Protein AF-S7X421-F1 (afdb_monomer)

Sequence (217 aa):
MKILPNIKKYINGRLVTAIHNGHFSKNKYKANDFVDQLFIEVYDHIDEVKEAKDFYLWLFKKTDKLLEDIIVEEEFDDLFFKNIDDYSKPEWDAMEEKFSTDGGGDLLLIEELADSSYNHNDYTLNHVFIEDNEKDYIDKLDKELSKAEVKKHMQMVLHKLPIHMQTVFNLFTSHNFNTEEIAKIKSLTTKEVDKQIKNTRNRIRNSFLNRYLTTKT

pLDDT: mean 76.63, std 11.43, range [34.03, 93.56]

InterPro domains:
  IPR013324 RNA polymerase sigma factor, region 3/4-like [SSF88659] (150-206)

Radius of gyration: 21.14 Å; Cα contacts (8 Å, |Δi|>4): 161; chains: 1; bounding box: 61×37×53 Å

Structure (mmCIF, N/CA/C/O backbone):
data_AF-S7X421-F1
#
_entry.id   AF-S7X421-F1
#
loop_
_atom_site.group_PDB
_atom_site.id
_atom_site.type_symbol
_atom_site.label_atom_id
_atom_site.label_alt_id
_atom_site.label_comp_id
_atom_site.label_asym_id
_atom_site.label_entity_id
_atom_site.label_seq_id
_atom_site.pdbx_PDB_ins_code
_atom_site.Cartn_x
_atom_site.Cartn_y
_atom_site.Cartn_z
_atom_site.occupancy
_atom_site.B_iso_or_equiv
_atom_site.auth_seq_id
_atom_site.auth_comp_id
_atom_site.auth_asym_id
_atom_site.auth_atom_id
_atom_site.pdbx_PDB_model_num
ATOM 1 N N . MET A 1 1 ? -24.397 10.345 29.768 1.00 43.91 1 MET A N 1
ATOM 2 C CA . MET A 1 1 ? -23.734 9.255 29.015 1.00 43.91 1 MET A CA 1
ATOM 3 C C . MET A 1 1 ? -22.230 9.524 28.963 1.00 43.91 1 MET A C 1
ATOM 5 O O . MET A 1 1 ? -21.854 10.603 28.534 1.00 43.91 1 MET A O 1
ATOM 9 N N . LYS A 1 2 ? -21.382 8.608 29.466 1.00 61.75 2 LYS A N 1
ATOM 10 C CA . LYS A 1 2 ? -19.907 8.764 29.604 1.00 61.75 2 LYS A CA 1
ATOM 11 C C . LYS A 1 2 ? -19.093 7.752 28.762 1.00 61.75 2 LYS A C 1
ATOM 13 O O . LYS A 1 2 ? -17.905 7.569 28.999 1.00 61.75 2 LYS A O 1
ATOM 18 N N . ILE A 1 3 ? -19.726 7.083 27.797 1.00 69.75 3 ILE A N 1
ATOM 19 C CA . ILE A 1 3 ? -19.150 5.928 27.082 1.00 69.75 3 ILE A CA 1
ATOM 20 C C . ILE A 1 3 ? -18.033 6.352 26.112 1.00 69.75 3 ILE A C 1
ATOM 22 O O . ILE A 1 3 ? -16.931 5.815 26.189 1.00 69.75 3 ILE A O 1
ATOM 26 N N . LEU A 1 4 ? -18.268 7.374 25.280 1.00 75.75 4 LEU A N 1
ATOM 27 C CA . LEU A 1 4 ? -17.270 7.888 24.329 1.00 75.75 4 LEU A CA 1
ATOM 28 C C . LEU A 1 4 ? -15.947 8.323 24.987 1.00 75.75 4 LEU A C 1
ATOM 30 O O . LEU A 1 4 ? -14.889 7.921 24.506 1.00 75.75 4 LEU A O 1
ATOM 34 N N . PRO A 1 5 ? -15.959 9.103 26.088 1.00 82.12 5 PRO A N 1
ATOM 35 C CA . PRO A 1 5 ? -14.732 9.456 26.797 1.00 82.12 5 PRO A CA 1
ATOM 36 C C . PRO A 1 5 ? -13.903 8.244 27.242 1.00 82.12 5 PRO A C 1
ATOM 38 O O . PRO A 1 5 ? -12.676 8.288 27.168 1.00 82.12 5 PRO A O 1
ATOM 41 N N . ASN A 1 6 ? -14.554 7.157 27.669 1.00 82.75 6 ASN A N 1
ATOM 42 C CA . ASN A 1 6 ? -13.868 5.943 28.111 1.00 82.75 6 ASN A CA 1
ATOM 43 C C . ASN A 1 6 ? -13.248 5.177 26.937 1.00 82.75 6 ASN A C 1
ATOM 45 O O . ASN A 1 6 ? -12.090 4.778 27.029 1.00 82.75 6 ASN A O 1
ATOM 49 N N . ILE A 1 7 ? -13.980 5.035 25.829 1.00 83.00 7 ILE A N 1
ATOM 50 C CA . ILE A 1 7 ? -13.479 4.400 24.600 1.00 83.00 7 ILE A CA 1
ATOM 51 C C . ILE A 1 7 ? -12.298 5.194 24.039 1.00 83.00 7 ILE A C 1
ATOM 53 O O . ILE A 1 7 ? -11.231 4.644 23.788 1.00 83.00 7 ILE A O 1
ATOM 57 N N . LYS A 1 8 ? -12.424 6.520 23.954 1.00 84.00 8 LYS A N 1
ATOM 58 C CA . LYS A 1 8 ? -11.339 7.390 23.492 1.00 84.00 8 LYS A CA 1
ATOM 59 C C . LYS A 1 8 ? -10.107 7.316 24.398 1.00 84.00 8 LYS A C 1
ATOM 61 O O . LYS A 1 8 ? -8.979 7.376 23.911 1.00 84.00 8 LYS A O 1
ATOM 66 N N . LYS A 1 9 ? -10.292 7.186 25.717 1.00 82.81 9 LYS A N 1
ATOM 67 C CA . LYS A 1 9 ? -9.183 6.972 26.660 1.00 82.81 9 LYS A CA 1
ATOM 68 C C . LYS A 1 9 ? -8.498 5.624 26.419 1.00 82.81 9 LYS A C 1
ATOM 70 O O . LYS A 1 9 ? -7.272 5.572 26.434 1.00 82.81 9 LYS A O 1
ATOM 75 N N . TYR A 1 10 ? -9.275 4.571 26.174 1.00 83.75 10 TYR A N 1
ATOM 76 C CA . TYR A 1 10 ? -8.763 3.240 25.857 1.00 83.75 10 TYR A CA 1
ATOM 77 C C . TYR A 1 10 ? -7.954 3.225 24.550 1.00 83.75 10 TYR A C 1
ATOM 79 O O . TYR A 1 10 ? -6.797 2.808 24.566 1.00 83.75 10 TYR A O 1
ATOM 87 N N . ILE A 1 11 ? -8.506 3.792 23.469 1.00 84.38 11 ILE A N 1
ATOM 88 C CA . ILE A 1 11 ? -7.829 3.939 22.170 1.00 84.38 11 ILE A CA 1
ATOM 89 C C . ILE A 1 11 ? -6.499 4.677 22.340 1.00 84.38 11 ILE A C 1
ATOM 91 O O . ILE A 1 11 ? -5.458 4.185 21.919 1.00 84.38 11 ILE A O 1
ATOM 95 N N . ASN A 1 12 ? -6.502 5.827 23.023 1.00 83.06 12 ASN A N 1
ATOM 96 C CA . ASN A 1 12 ? -5.270 6.582 23.266 1.00 83.06 12 ASN A CA 1
ATOM 97 C C . ASN A 1 12 ? -4.218 5.767 24.029 1.00 83.06 12 ASN A C 1
ATOM 99 O O . ASN A 1 12 ? -3.039 5.852 23.699 1.00 83.06 12 ASN A O 1
ATOM 103 N N . GLY A 1 13 ? -4.627 4.983 25.030 1.00 79.75 13 GLY A N 1
ATOM 104 C CA . GLY A 1 13 ? -3.716 4.105 25.765 1.00 79.75 13 GLY A CA 1
ATOM 105 C C . GLY A 1 13 ? -3.029 3.098 24.843 1.00 79.75 13 GLY A C 1
ATOM 106 O O . GLY A 1 13 ? -1.803 3.018 24.832 1.00 79.75 13 GLY A O 1
ATOM 107 N N . ARG A 1 14 ? -3.811 2.396 24.015 1.00 80.06 14 ARG A N 1
ATOM 108 C CA . ARG A 1 14 ? -3.298 1.408 23.053 1.00 80.06 14 ARG A CA 1
ATOM 109 C C . ARG A 1 14 ? -2.395 2.035 21.992 1.00 80.06 14 ARG A C 1
ATOM 111 O O . ARG A 1 14 ? -1.325 1.496 21.732 1.00 80.06 14 ARG A O 1
ATOM 118 N N . LEU A 1 15 ? -2.767 3.194 21.446 1.00 76.62 15 LEU A N 1
ATOM 119 C CA . LEU A 1 15 ? -1.938 3.914 20.474 1.00 76.62 15 LEU A CA 1
ATOM 120 C C . LEU A 1 15 ? -0.596 4.348 21.070 1.00 76.62 15 LEU A C 1
ATOM 122 O O . LEU A 1 15 ? 0.434 4.196 20.424 1.00 76.62 15 LEU A O 1
ATOM 126 N N . VAL A 1 16 ? -0.581 4.862 22.305 1.00 76.25 16 VAL A N 1
ATOM 127 C CA . VAL A 1 16 ? 0.671 5.240 22.981 1.00 76.25 16 VAL A CA 1
ATOM 128 C C . VAL A 1 16 ? 1.573 4.024 23.184 1.00 76.25 16 VAL A C 1
ATOM 130 O O . VAL A 1 16 ? 2.768 4.118 22.913 1.00 76.25 16 VAL A O 1
ATOM 133 N N . THR A 1 17 ? 1.016 2.890 23.616 1.00 75.50 17 THR A N 1
ATOM 134 C CA . THR A 1 17 ? 1.770 1.637 23.754 1.00 75.50 17 THR A CA 1
ATOM 135 C C . THR A 1 17 ? 2.337 1.176 22.415 1.00 75.50 17 THR A C 1
ATOM 137 O O . THR A 1 17 ? 3.523 0.874 22.338 1.00 75.50 17 THR A O 1
ATOM 140 N N . ALA A 1 18 ? 1.539 1.189 21.349 1.00 66.38 18 ALA A N 1
ATOM 141 C CA . ALA A 1 18 ? 1.993 0.755 20.033 1.00 66.38 18 ALA A CA 1
ATOM 142 C C . ALA A 1 18 ? 3.081 1.673 19.441 1.00 66.38 18 ALA A C 1
ATOM 144 O O . ALA A 1 18 ? 4.060 1.184 18.884 1.00 66.38 18 ALA A O 1
ATOM 145 N N . ILE A 1 19 ? 2.980 2.992 19.654 1.00 69.00 19 ILE A N 1
ATOM 146 C CA . ILE A 1 19 ? 4.044 3.951 19.304 1.00 69.00 19 ILE A CA 1
ATOM 147 C C . ILE A 1 19 ? 5.320 3.658 20.101 1.00 69.00 19 ILE A C 1
ATOM 149 O O . ILE A 1 19 ? 6.416 3.716 19.549 1.00 69.00 19 ILE A O 1
ATOM 153 N N . HIS A 1 20 ? 5.197 3.363 21.399 1.00 66.19 20 HIS A N 1
ATOM 154 C CA . HIS A 1 20 ? 6.347 3.054 22.251 1.00 66.19 20 HIS A CA 1
ATOM 155 C C . HIS A 1 20 ? 7.048 1.757 21.832 1.00 66.19 20 HIS A C 1
ATOM 157 O O . HIS A 1 20 ? 8.274 1.696 21.848 1.00 66.19 20 HIS A O 1
ATOM 163 N N . ASN A 1 21 ? 6.274 0.761 21.402 1.00 65.94 21 ASN A N 1
ATOM 164 C CA . ASN A 1 21 ? 6.781 -0.504 20.877 1.00 65.94 21 ASN A CA 1
ATOM 165 C C . ASN A 1 21 ? 7.334 -0.390 19.446 1.00 65.94 21 ASN A C 1
ATOM 167 O O . ASN A 1 21 ? 7.889 -1.352 18.927 1.00 65.94 21 ASN A O 1
ATOM 171 N N . GLY A 1 22 ? 7.215 0.783 18.817 1.00 60.00 22 GLY A N 1
ATOM 172 C CA . GLY A 1 22 ? 7.768 1.051 17.494 1.00 60.00 22 GLY A CA 1
ATOM 173 C C . GLY A 1 22 ? 6.889 0.614 16.325 1.00 60.00 22 GLY A C 1
ATOM 174 O O . GLY A 1 22 ? 7.359 0.711 15.200 1.00 60.00 22 GLY A O 1
ATOM 175 N N . HIS A 1 23 ? 5.636 0.200 16.554 1.00 60.03 23 HIS A N 1
ATOM 176 C CA . HIS A 1 23 ? 4.741 -0.258 15.480 1.00 60.03 23 HIS A CA 1
ATOM 177 C C . HIS A 1 23 ? 4.312 0.868 14.529 1.00 60.03 23 HIS A C 1
ATOM 179 O O . HIS A 1 23 ? 3.947 0.597 13.399 1.00 60.03 23 HIS A O 1
ATOM 185 N N . PHE A 1 24 ? 4.336 2.139 14.955 1.00 68.88 24 PHE A N 1
ATOM 186 C CA . PHE A 1 24 ? 4.123 3.274 14.047 1.00 68.88 24 PHE A CA 1
ATOM 187 C C . PHE A 1 24 ? 4.619 4.614 14.609 1.00 68.88 24 PHE A C 1
ATOM 189 O O . PHE A 1 24 ? 4.738 4.827 15.817 1.00 68.88 24 PHE A O 1
ATOM 196 N N . SER A 1 25 ? 4.871 5.576 13.712 1.00 64.56 25 SER A N 1
ATOM 197 C CA . SER A 1 25 ? 5.350 6.919 14.064 1.00 64.56 25 SER A CA 1
ATOM 198 C C . SER A 1 25 ? 4.321 7.742 14.850 1.00 64.56 25 SER A C 1
ATOM 200 O O . SER A 1 25 ? 3.119 7.713 14.566 1.00 64.56 25 SER A O 1
ATOM 202 N N . LYS A 1 26 ? 4.808 8.582 15.770 1.00 60.25 26 LYS A N 1
ATOM 203 C CA . LYS A 1 26 ? 3.981 9.520 16.540 1.00 60.25 26 LYS A CA 1
ATOM 204 C C . LYS A 1 26 ? 3.127 10.395 15.608 1.00 60.25 26 LYS A C 1
ATOM 206 O O . LYS A 1 26 ? 3.645 10.993 14.671 1.00 60.25 26 LYS A O 1
ATOM 211 N N . ASN A 1 27 ? 1.831 10.501 15.910 1.00 64.75 27 ASN A N 1
ATOM 212 C CA . ASN A 1 27 ? 0.805 11.225 15.138 1.00 64.75 27 ASN A CA 1
ATOM 213 C C . ASN A 1 27 ? 0.373 10.588 13.804 1.00 64.75 27 ASN A C 1
ATOM 215 O O . ASN A 1 27 ? -0.350 11.251 13.060 1.00 64.75 27 ASN A O 1
ATOM 219 N N . LYS A 1 28 ? 0.778 9.345 13.489 1.00 68.75 28 LYS A N 1
ATOM 220 C CA . LYS A 1 28 ? 0.260 8.639 12.302 1.00 68.75 28 LYS A CA 1
ATOM 221 C C . LYS A 1 28 ? -1.254 8.440 12.390 1.00 68.75 28 LYS A C 1
ATOM 223 O O . LYS A 1 28 ? -1.945 8.742 11.429 1.00 68.75 28 LYS A O 1
ATOM 228 N N . TYR A 1 29 ? -1.742 8.048 13.565 1.00 76.06 29 TYR A N 1
ATOM 229 C CA . TYR A 1 29 ? -3.163 7.861 13.832 1.00 76.06 29 TYR A CA 1
ATOM 230 C C . TYR A 1 29 ? -3.664 8.785 14.938 1.00 76.06 29 TYR A C 1
ATOM 232 O O . TYR A 1 29 ? -2.934 9.076 15.896 1.00 76.06 29 TYR A O 1
ATOM 240 N N . LYS A 1 30 ? -4.925 9.217 14.843 1.00 79.12 30 LYS A N 1
ATOM 241 C CA . LYS A 1 30 ? -5.609 9.949 15.912 1.00 79.12 30 LYS A CA 1
ATOM 242 C C . LYS A 1 30 ? -6.716 9.085 16.489 1.00 79.12 30 LYS A C 1
ATOM 244 O O . LYS A 1 30 ? -7.453 8.426 15.774 1.00 79.12 30 LYS A O 1
ATOM 249 N N . ALA A 1 31 ? -6.921 9.180 17.801 1.00 81.19 31 ALA A N 1
ATOM 250 C CA . ALA A 1 31 ? -8.004 8.450 18.455 1.00 81.19 31 ALA A CA 1
ATOM 251 C C . ALA A 1 31 ? -9.407 8.803 17.927 1.00 81.19 31 ALA A C 1
ATOM 253 O O . ALA A 1 31 ? -10.328 8.026 18.135 1.00 81.19 31 ALA A O 1
ATOM 254 N N . ASN A 1 32 ? -9.584 9.962 17.282 1.00 80.12 32 ASN A N 1
ATOM 255 C CA . ASN A 1 32 ? -10.855 10.300 16.640 1.00 80.12 32 ASN A CA 1
ATOM 256 C C . ASN A 1 32 ? -11.124 9.433 15.405 1.00 80.12 32 ASN A C 1
ATOM 258 O O . ASN A 1 32 ? -12.260 9.029 15.232 1.00 80.12 32 ASN A O 1
ATOM 262 N N . ASP A 1 33 ? -10.099 9.083 14.628 1.00 80.56 33 ASP A N 1
ATOM 263 C CA . ASP A 1 33 ? -10.259 8.306 13.393 1.00 80.56 33 ASP A CA 1
ATOM 264 C C . ASP A 1 33 ? -10.829 6.906 13.713 1.00 80.56 33 ASP A C 1
ATOM 266 O O . ASP A 1 33 ? -11.773 6.438 13.083 1.00 80.56 33 ASP A O 1
ATOM 270 N N . PHE A 1 34 ? -10.347 6.290 14.800 1.00 83.06 34 PHE A N 1
ATOM 271 C CA . PHE A 1 34 ? -10.891 5.035 15.335 1.00 83.06 34 PHE A CA 1
ATOM 272 C C . PHE A 1 34 ? -12.301 5.177 15.912 1.00 83.06 34 PHE A C 1
ATOM 274 O O . PHE A 1 34 ? -13.084 4.235 15.865 1.00 83.06 34 PHE A O 1
ATOM 281 N N . VAL A 1 35 ? -12.627 6.329 16.507 1.00 85.38 35 VAL A N 1
ATOM 282 C CA . VAL A 1 35 ? -13.987 6.585 17.000 1.00 85.38 35 VAL A CA 1
ATOM 283 C C . VAL A 1 35 ? -14.950 6.699 15.822 1.00 85.38 35 VAL A C 1
ATOM 285 O O . VAL A 1 35 ? -16.037 6.134 15.890 1.00 85.38 35 VAL A O 1
ATOM 288 N N . ASP A 1 36 ? -14.544 7.372 14.747 1.00 84.12 36 ASP A N 1
ATOM 289 C CA . ASP A 1 36 ? -15.339 7.518 13.530 1.00 84.12 36 ASP A CA 1
ATOM 290 C C . ASP A 1 36 ? -15.548 6.155 12.846 1.00 84.12 36 ASP A C 1
ATOM 292 O O . ASP A 1 36 ? -16.680 5.805 12.520 1.00 84.12 36 ASP A O 1
ATOM 296 N N . GLN A 1 37 ? -14.504 5.323 12.738 1.00 83.38 37 GLN A N 1
ATOM 297 C CA . GLN A 1 37 ? -14.636 3.934 12.270 1.00 83.38 37 GLN A CA 1
ATOM 298 C C . GLN A 1 37 ? -15.531 3.084 13.176 1.00 83.38 37 GLN A C 1
ATOM 300 O O . GLN A 1 37 ? -16.362 2.326 12.685 1.00 83.38 37 GLN A O 1
ATOM 305 N N . LEU A 1 38 ? -15.422 3.234 14.499 1.00 88.38 38 LEU A N 1
ATOM 306 C CA . LEU A 1 38 ? -16.291 2.520 15.430 1.00 88.38 38 LEU A CA 1
ATOM 307 C C . LEU A 1 38 ? -17.764 2.908 15.242 1.00 88.38 38 LEU A C 1
ATOM 309 O O . LEU A 1 38 ? -18.633 2.063 15.425 1.00 88.38 38 LEU A O 1
ATOM 313 N N . PHE A 1 39 ? -18.071 4.155 14.872 1.00 86.38 39 PHE A N 1
ATOM 314 C CA . PHE A 1 39 ? -19.443 4.544 14.535 1.00 86.38 39 PHE A CA 1
ATOM 315 C C . PHE A 1 39 ? -19.970 3.819 13.294 1.00 86.38 39 PHE A C 1
ATOM 317 O O . PHE A 1 39 ? -21.140 3.437 13.291 1.00 86.38 39 PHE A O 1
ATOM 324 N N . ILE A 1 40 ? -19.126 3.617 12.279 1.00 84.06 40 ILE A N 1
ATOM 325 C CA . ILE A 1 40 ? -19.477 2.848 11.075 1.00 84.06 40 ILE A CA 1
ATOM 326 C C . ILE A 1 40 ? -19.739 1.388 11.458 1.00 84.06 40 ILE A C 1
ATOM 328 O O . ILE A 1 40 ? -20.824 0.880 11.201 1.00 84.06 40 ILE A O 1
ATOM 332 N N . GLU A 1 41 ? -18.819 0.762 12.197 1.00 86.38 41 GLU A N 1
ATOM 333 C CA . GLU A 1 41 ? -18.975 -0.612 12.698 1.00 86.38 41 GLU A CA 1
ATOM 334 C C . GLU A 1 41 ? -20.242 -0.794 13.537 1.00 86.38 41 GLU A C 1
ATOM 336 O O . GLU A 1 41 ? -20.940 -1.797 13.417 1.00 86.38 41 GLU A O 1
ATOM 341 N N . VAL A 1 42 ? -20.560 0.180 14.395 1.00 89.44 42 VAL A N 1
ATOM 342 C CA . VAL A 1 42 ? -21.818 0.187 15.147 1.00 89.44 42 VAL A CA 1
ATOM 343 C C . VAL A 1 42 ? -22.994 0.204 14.188 1.00 89.44 42 VAL A C 1
ATOM 345 O O . V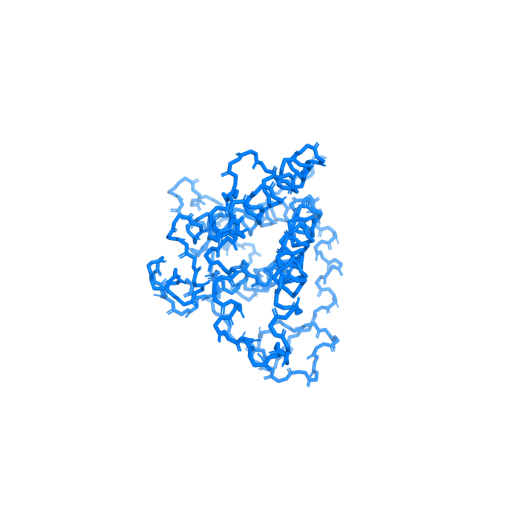AL A 1 42 ? -23.903 -0.589 14.367 1.00 89.44 42 VAL A O 1
ATOM 348 N N . TYR A 1 43 ? -23.009 1.095 13.201 1.00 87.44 43 TYR A N 1
ATOM 349 C CA . TYR A 1 43 ? -24.129 1.204 12.274 1.00 87.44 43 TYR A CA 1
ATOM 350 C C . TYR A 1 43 ? -24.354 -0.088 11.474 1.00 87.44 43 TYR A C 1
ATOM 352 O O . TYR A 1 43 ? -25.493 -0.546 11.385 1.00 87.44 43 TYR A O 1
ATOM 360 N N . ASP A 1 44 ? -23.279 -0.693 10.971 1.00 86.12 44 ASP A N 1
ATOM 361 C CA . ASP A 1 44 ? -23.332 -1.872 10.099 1.00 86.12 44 ASP A CA 1
ATOM 362 C C . ASP A 1 44 ? -23.637 -3.175 10.850 1.00 86.12 44 ASP A C 1
ATOM 364 O O . ASP A 1 44 ? -24.130 -4.129 10.249 1.00 86.12 44 ASP A O 1
ATOM 368 N N . HIS A 1 45 ? -23.352 -3.221 12.155 1.00 90.94 45 HIS A N 1
ATOM 369 C CA . HIS A 1 45 ? -23.397 -4.453 12.945 1.00 90.94 45 HIS A CA 1
ATOM 370 C C . HIS A 1 45 ? -24.158 -4.325 14.274 1.00 90.94 45 HIS A C 1
ATOM 372 O O . HIS A 1 45 ? -24.011 -5.168 15.163 1.00 90.94 45 HIS A O 1
ATOM 378 N N . ILE A 1 46 ? -24.970 -3.276 14.461 1.00 87.38 46 ILE A N 1
ATOM 379 C CA . ILE A 1 46 ? -25.756 -3.091 15.697 1.00 87.38 46 ILE A CA 1
ATOM 380 C C . ILE A 1 46 ? -26.725 -4.253 15.945 1.00 87.38 46 ILE A C 1
ATOM 382 O O . ILE A 1 46 ? -27.045 -4.558 17.093 1.00 87.38 46 ILE A O 1
ATOM 386 N N . ASP A 1 47 ? -27.175 -4.919 14.885 1.00 87.94 47 ASP A N 1
ATOM 387 C CA . ASP A 1 47 ? -28.049 -6.088 14.923 1.00 87.94 47 ASP A CA 1
ATOM 388 C C . ASP A 1 47 ? -27.397 -7.308 15.600 1.00 87.94 47 ASP A C 1
ATOM 390 O O . ASP A 1 47 ? -28.104 -8.160 16.146 1.00 87.94 47 ASP A O 1
ATOM 394 N N . GLU A 1 48 ? -26.061 -7.363 15.669 1.00 89.44 48 GLU A N 1
ATOM 395 C CA . GLU A 1 48 ? -25.333 -8.374 16.446 1.00 89.44 48 GLU A CA 1
ATOM 396 C C . GLU A 1 48 ? -25.588 -8.241 17.961 1.00 89.44 48 GLU A C 1
ATOM 398 O O . GLU A 1 48 ? -25.425 -9.204 18.723 1.00 89.44 48 GLU A O 1
ATOM 403 N N . VAL A 1 49 ? -25.990 -7.052 18.424 1.00 87.88 49 VAL A N 1
ATOM 404 C CA . VAL A 1 49 ? -26.169 -6.736 19.843 1.00 87.88 49 VAL A CA 1
ATOM 405 C C . VAL A 1 49 ? -27.595 -7.059 20.276 1.00 87.88 49 VAL A C 1
ATOM 407 O O . VAL A 1 49 ? -28.516 -6.251 20.179 1.00 87.88 49 VAL A O 1
ATOM 410 N N . LYS A 1 50 ? -27.769 -8.265 20.819 1.00 85.19 50 LYS A N 1
ATOM 411 C CA . LYS A 1 50 ? -29.081 -8.773 21.257 1.00 85.19 50 LYS A CA 1
ATOM 412 C C . LYS A 1 50 ? -29.611 -8.100 22.520 1.00 85.19 50 LYS A C 1
ATOM 414 O O . LYS A 1 50 ? -30.822 -7.986 22.692 1.00 85.19 50 LYS A O 1
ATOM 419 N N . GLU A 1 51 ? -28.721 -7.663 23.410 1.00 87.62 51 GLU A N 1
ATOM 420 C CA . GLU A 1 51 ? -29.095 -7.029 24.672 1.00 87.62 51 GLU A CA 1
ATOM 421 C C . GLU A 1 51 ? -28.334 -5.720 24.898 1.00 87.62 51 GLU A C 1
ATOM 423 O O . GLU A 1 51 ? -27.116 -5.641 24.745 1.00 87.62 51 GLU A O 1
ATOM 428 N N . ALA A 1 52 ? -29.042 -4.688 25.367 1.00 80.62 52 ALA A N 1
ATOM 429 C CA . ALA A 1 52 ? -28.457 -3.370 25.629 1.00 80.62 52 ALA A CA 1
ATOM 430 C C . ALA A 1 52 ? -27.305 -3.403 26.653 1.00 80.62 52 ALA A C 1
ATOM 432 O O . ALA A 1 52 ? -26.406 -2.563 26.604 1.00 80.62 52 ALA A O 1
ATOM 433 N N . LYS A 1 53 ? -27.314 -4.377 27.574 1.00 83.56 53 LYS A N 1
ATOM 434 C CA . LYS A 1 53 ? -26.246 -4.567 28.567 1.00 83.56 53 LYS A CA 1
ATOM 435 C C . LYS A 1 53 ? -24.923 -5.009 27.923 1.00 83.56 53 LYS A C 1
ATOM 437 O O . LYS A 1 53 ? -23.859 -4.662 28.430 1.00 83.56 53 LYS A O 1
ATOM 442 N N . ASP A 1 54 ? -24.999 -5.706 26.790 1.00 86.50 54 ASP A N 1
ATOM 443 C CA . ASP A 1 54 ? -23.840 -6.245 26.079 1.00 86.50 54 ASP A CA 1
ATOM 444 C C . ASP A 1 54 ? -23.242 -5.221 25.110 1.00 86.50 54 ASP A C 1
ATOM 446 O O . ASP A 1 54 ? -22.082 -5.346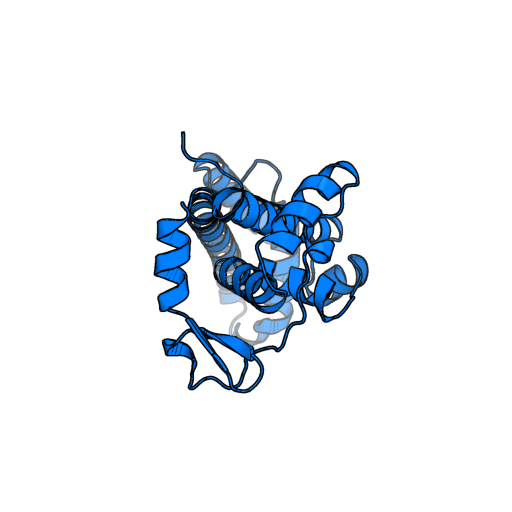 24.724 1.00 86.50 54 ASP A O 1
ATOM 450 N N . PHE A 1 55 ? -23.985 -4.158 24.781 1.00 86.62 55 PHE A N 1
ATOM 451 C CA . PHE A 1 55 ? -23.539 -3.103 23.870 1.00 86.62 55 PHE A CA 1
ATOM 452 C C . PHE A 1 55 ? -22.201 -2.488 24.291 1.00 86.62 55 PHE A C 1
ATOM 454 O O . PHE A 1 55 ? -21.311 -2.288 23.469 1.00 86.62 55 PHE A O 1
ATOM 461 N N . TYR A 1 56 ? -22.019 -2.227 25.590 1.00 86.12 56 TYR A N 1
ATOM 462 C CA . TYR A 1 56 ? -20.774 -1.645 26.092 1.00 86.12 56 TYR A CA 1
ATOM 463 C C . TYR A 1 56 ? -19.581 -2.593 25.912 1.00 86.12 56 TYR A C 1
ATOM 465 O O . TYR A 1 56 ? -18.513 -2.157 25.491 1.00 86.12 56 TYR A O 1
ATOM 473 N N . LEU A 1 57 ? -19.763 -3.887 26.190 1.00 85.94 57 LEU A N 1
ATOM 474 C CA . LEU A 1 57 ? -18.728 -4.901 25.980 1.00 85.94 57 LEU A CA 1
ATOM 475 C C . LEU A 1 57 ? -18.413 -5.064 24.488 1.00 85.94 57 LEU A C 1
ATOM 477 O O . LEU A 1 57 ? -17.249 -5.131 24.099 1.00 85.94 57 LEU A O 1
ATOM 481 N N . TRP A 1 58 ? -19.453 -5.084 23.657 1.00 90.06 58 TRP A N 1
ATOM 482 C CA . TRP A 1 58 ? -19.340 -5.217 22.211 1.00 90.06 58 TRP A CA 1
ATOM 483 C C . TRP A 1 58 ? -18.577 -4.042 21.583 1.00 90.06 58 TRP A C 1
ATOM 485 O O . TRP A 1 58 ? -17.676 -4.271 20.780 1.00 90.06 58 TRP A O 1
ATOM 495 N N . LEU A 1 59 ? -18.829 -2.803 22.029 1.00 88.56 59 LEU A N 1
ATOM 496 C CA . LEU A 1 59 ? -18.073 -1.623 21.592 1.00 88.56 59 LEU A CA 1
ATOM 497 C C . LEU A 1 59 ? -16.572 -1.768 21.864 1.00 88.56 59 LEU A C 1
ATOM 499 O O . LEU A 1 59 ? -15.759 -1.484 20.987 1.00 88.56 59 LEU A O 1
ATOM 503 N N . PHE A 1 60 ? -16.193 -2.224 23.062 1.00 85.94 60 PHE A N 1
ATOM 504 C CA . PHE A 1 60 ? -14.784 -2.452 23.394 1.00 85.94 60 PHE A CA 1
ATOM 505 C C . PHE A 1 60 ? -14.180 -3.585 22.568 1.00 85.94 60 PHE A C 1
ATOM 507 O O . PHE A 1 60 ? -13.057 -3.438 22.104 1.00 85.94 60 PHE A O 1
ATOM 514 N N . LYS A 1 61 ? -14.927 -4.667 22.322 1.00 85.50 61 LYS A N 1
ATOM 515 C CA . LYS A 1 61 ? -14.480 -5.768 21.460 1.00 85.50 61 LYS A CA 1
ATOM 516 C C . LYS A 1 61 ? -14.203 -5.298 20.028 1.00 85.50 61 LYS A C 1
ATOM 518 O O . LYS A 1 61 ? -13.157 -5.623 19.480 1.00 85.50 61 LYS A O 1
ATOM 523 N N . LYS A 1 62 ? -15.116 -4.529 19.426 1.00 86.88 62 LYS A N 1
ATOM 524 C CA . LYS A 1 62 ? -14.928 -3.976 18.073 1.00 86.88 62 LYS A CA 1
ATOM 525 C C . LYS A 1 62 ? -13.780 -2.966 18.040 1.00 86.88 62 LYS A C 1
ATOM 527 O O . LYS A 1 62 ? -12.956 -3.020 17.141 1.00 86.88 62 LYS A O 1
ATOM 532 N N . THR A 1 63 ? -13.667 -2.119 19.065 1.00 86.31 63 THR A N 1
ATOM 533 C CA . THR A 1 63 ? -12.544 -1.174 19.204 1.00 86.31 63 THR A CA 1
ATOM 534 C C . THR A 1 63 ? -11.195 -1.890 19.298 1.00 86.31 63 THR A C 1
ATOM 536 O O . THR A 1 63 ? -10.237 -1.466 18.661 1.00 86.31 63 THR A O 1
ATOM 539 N N . ASP A 1 64 ? -11.105 -2.950 20.104 1.00 83.69 64 ASP A N 1
ATOM 540 C CA . ASP A 1 64 ? -9.872 -3.724 20.278 1.00 83.69 64 ASP A CA 1
ATOM 541 C C . ASP A 1 64 ? -9.479 -4.424 18.976 1.00 83.69 64 ASP A C 1
ATOM 543 O O . ASP A 1 64 ? -8.328 -4.325 18.567 1.00 83.69 64 ASP A O 1
ATOM 547 N N . LYS A 1 65 ? -10.458 -5.001 18.266 1.00 82.19 65 LYS A N 1
ATOM 548 C CA . LYS A 1 65 ? -10.244 -5.588 16.941 1.00 82.19 65 LYS A CA 1
ATOM 549 C C . LYS A 1 65 ? -9.728 -4.561 15.927 1.00 82.19 65 LYS A C 1
ATOM 551 O O . LYS A 1 65 ? -8.721 -4.817 15.289 1.00 82.19 65 LYS A O 1
ATOM 556 N N . LEU A 1 66 ? -10.353 -3.383 15.825 1.00 84.75 66 LEU A N 1
ATOM 557 C CA . LEU A 1 66 ? -9.894 -2.312 14.924 1.00 84.75 66 LEU A CA 1
ATOM 558 C C . LEU A 1 66 ? -8.439 -1.903 15.207 1.00 84.75 66 LEU A C 1
ATOM 560 O O . LEU A 1 66 ? -7.666 -1.639 14.291 1.00 84.75 66 LEU A O 1
ATOM 564 N N . LEU A 1 67 ? -8.064 -1.834 16.487 1.00 80.81 67 LEU A N 1
ATOM 565 C CA . LEU A 1 67 ? -6.698 -1.511 16.894 1.00 80.81 67 LEU A CA 1
ATOM 566 C C . LEU A 1 67 ? -5.718 -2.640 16.577 1.00 80.81 67 LEU A C 1
ATOM 568 O O . LEU A 1 67 ? -4.597 -2.356 16.172 1.00 80.81 67 LEU A O 1
ATOM 572 N N . GLU A 1 68 ? -6.112 -3.890 16.803 1.00 80.31 68 GLU A N 1
ATOM 573 C CA . GLU A 1 68 ? -5.294 -5.065 16.512 1.00 80.31 68 GLU A CA 1
ATOM 574 C C . GLU A 1 68 ? -5.069 -5.228 15.010 1.00 80.31 68 GLU A C 1
ATOM 576 O O . GLU A 1 68 ? -3.919 -5.343 14.602 1.00 80.31 68 GLU A O 1
ATOM 581 N N . ASP A 1 69 ? -6.120 -5.115 14.197 1.00 77.50 69 ASP A N 1
ATOM 582 C CA . ASP A 1 69 ? -6.037 -5.203 12.737 1.00 77.50 69 ASP A CA 1
ATOM 583 C C . ASP A 1 69 ? -5.048 -4.159 12.186 1.00 77.50 69 ASP A C 1
ATOM 585 O O . ASP A 1 69 ? -4.163 -4.501 11.406 1.00 77.50 69 ASP A O 1
ATOM 589 N N . ILE A 1 70 ? -5.113 -2.910 12.668 1.00 80.19 70 ILE A N 1
ATOM 590 C CA . ILE A 1 70 ? -4.180 -1.846 12.260 1.00 80.19 70 ILE A CA 1
ATOM 591 C C . ILE A 1 70 ? -2.753 -2.102 12.755 1.00 80.19 70 ILE A C 1
ATOM 593 O O . ILE A 1 70 ? -1.805 -1.854 12.021 1.00 80.19 70 ILE A O 1
ATOM 597 N N . ILE A 1 71 ? -2.563 -2.570 13.992 1.00 71.94 71 ILE A N 1
ATOM 598 C CA . ILE A 1 71 ? -1.215 -2.863 14.507 1.00 71.94 71 ILE A CA 1
ATOM 599 C C . ILE A 1 71 ? -0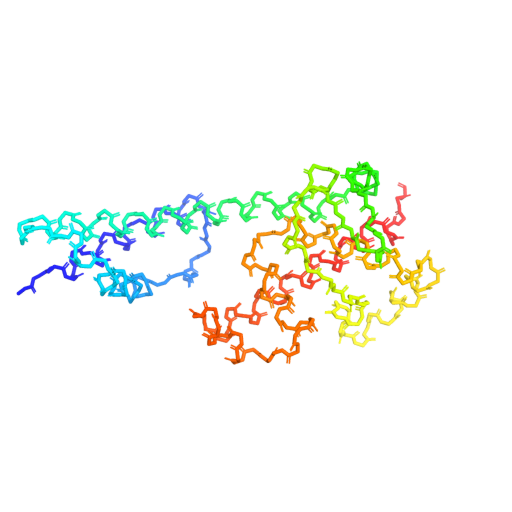.583 -4.012 13.720 1.00 71.94 71 ILE A C 1
ATOM 601 O O . ILE A 1 71 ? 0.574 -3.901 13.335 1.00 71.94 71 ILE A O 1
ATOM 605 N N . VAL A 1 72 ? -1.335 -5.083 13.464 1.00 72.56 72 VAL A N 1
ATOM 606 C CA . VAL A 1 72 ? -0.862 -6.244 12.702 1.00 72.56 72 VAL A CA 1
ATOM 607 C C . VAL A 1 72 ? -0.559 -5.854 11.262 1.00 72.56 72 VAL A C 1
ATOM 609 O O . VAL A 1 72 ? 0.466 -6.272 10.732 1.00 72.56 72 VAL A O 1
ATOM 612 N N . GLU A 1 73 ? -1.409 -5.039 10.637 1.00 71.25 73 GLU A N 1
ATOM 613 C CA . GLU A 1 73 ? -1.143 -4.501 9.303 1.00 71.25 73 GLU A CA 1
ATOM 614 C C . GLU A 1 73 ? 0.151 -3.681 9.298 1.00 71.25 73 GLU A C 1
ATOM 616 O O . GLU A 1 73 ? 1.013 -3.926 8.471 1.00 71.25 73 GLU A O 1
ATOM 621 N N . GLU A 1 74 ? 0.357 -2.797 10.273 1.00 69.81 74 GLU A N 1
ATOM 622 C CA . GLU A 1 74 ? 1.573 -1.983 10.383 1.00 69.81 74 GLU A CA 1
ATOM 623 C C . GLU A 1 74 ? 2.842 -2.800 10.677 1.00 69.81 74 GLU A C 1
ATOM 625 O O . GLU A 1 74 ? 3.910 -2.515 10.135 1.00 69.81 74 GLU A O 1
ATOM 630 N N . GLU A 1 75 ? 2.749 -3.828 11.520 1.00 64.94 75 GLU A N 1
ATOM 631 C CA . GLU A 1 75 ? 3.853 -4.755 11.780 1.00 64.94 75 GLU A CA 1
ATOM 632 C C . GLU A 1 75 ? 4.196 -5.585 10.545 1.00 64.94 75 GLU A C 1
ATOM 634 O O . GLU A 1 75 ? 5.375 -5.785 10.236 1.00 64.94 75 GLU A O 1
ATOM 639 N N . PHE A 1 76 ? 3.170 -6.072 9.844 1.00 62.56 76 PHE A N 1
ATOM 640 C CA . PHE A 1 76 ? 3.335 -6.798 8.598 1.00 62.56 76 PHE A CA 1
ATOM 641 C C . PHE A 1 76 ? 3.992 -5.894 7.566 1.00 62.56 76 PHE A C 1
ATOM 643 O O . PHE A 1 76 ? 5.034 -6.257 7.035 1.00 62.56 76 PHE A O 1
ATOM 650 N N . ASP A 1 77 ? 3.451 -4.699 7.361 1.00 63.28 77 ASP A N 1
ATOM 651 C CA . ASP A 1 77 ? 4.004 -3.641 6.534 1.00 63.28 77 ASP A CA 1
ATOM 652 C C . ASP A 1 77 ? 5.490 -3.432 6.840 1.00 63.28 77 ASP A C 1
ATOM 654 O O . ASP A 1 77 ? 6.322 -3.662 5.969 1.00 63.28 77 ASP A O 1
ATOM 658 N N . ASP A 1 78 ? 5.869 -3.086 8.071 1.00 63.44 78 ASP A N 1
ATOM 659 C CA . ASP A 1 78 ? 7.263 -2.798 8.432 1.00 63.44 78 ASP A CA 1
ATOM 660 C C . ASP A 1 78 ? 8.220 -3.978 8.191 1.00 63.44 78 ASP A C 1
ATOM 662 O O . ASP A 1 78 ? 9.353 -3.778 7.729 1.00 63.44 78 ASP A O 1
ATOM 666 N N . LEU A 1 79 ? 7.786 -5.208 8.483 1.00 55.31 79 LEU A N 1
ATOM 667 C CA . LEU A 1 79 ? 8.577 -6.416 8.247 1.00 55.31 79 LEU A CA 1
ATOM 668 C C . LEU A 1 79 ? 8.692 -6.735 6.755 1.00 55.31 79 LEU A C 1
ATOM 670 O O . LEU A 1 79 ? 9.778 -7.041 6.264 1.00 55.31 79 LEU A O 1
ATOM 674 N N . PHE A 1 80 ? 7.594 -6.667 6.013 1.00 54.84 80 PHE A N 1
ATOM 675 C CA . PHE A 1 80 ? 7.556 -7.030 4.600 1.00 54.84 80 PHE A CA 1
ATOM 676 C C . PHE A 1 80 ? 8.260 -5.980 3.732 1.00 54.84 80 PHE A C 1
ATOM 678 O O . PHE A 1 80 ? 8.986 -6.304 2.793 1.00 54.84 80 PHE A O 1
ATOM 685 N N . PHE A 1 81 ? 8.126 -4.713 4.108 1.00 55.62 81 PHE A N 1
ATOM 686 C CA . PHE A 1 81 ? 8.733 -3.579 3.436 1.00 55.62 81 PHE A CA 1
ATOM 687 C C . PHE A 1 81 ? 10.245 -3.499 3.570 1.00 55.62 81 PHE A C 1
ATOM 689 O O . PHE A 1 81 ? 10.914 -3.253 2.567 1.00 55.62 81 PHE A O 1
ATOM 696 N N . LYS A 1 82 ? 10.791 -3.699 4.777 1.00 56.97 82 LYS A N 1
ATOM 697 C CA . LYS A 1 82 ? 12.250 -3.738 4.958 1.00 56.97 82 LYS A CA 1
ATOM 698 C C . LYS A 1 82 ? 12.875 -4.856 4.134 1.00 56.97 82 LYS A C 1
ATOM 700 O O . LYS A 1 82 ? 13.933 -4.666 3.560 1.00 56.97 82 LYS A O 1
ATOM 705 N N . ASN A 1 83 ? 12.184 -5.988 4.017 1.00 62.50 83 ASN A N 1
ATOM 706 C CA . ASN A 1 83 ? 12.697 -7.112 3.252 1.00 62.50 83 ASN A CA 1
ATOM 707 C C . ASN A 1 83 ? 12.770 -6.812 1.747 1.00 62.50 83 ASN A C 1
ATOM 709 O O . ASN A 1 83 ? 13.798 -7.087 1.152 1.00 62.50 83 ASN A O 1
ATOM 713 N N . ILE A 1 84 ? 11.747 -6.216 1.125 1.00 70.56 84 ILE A N 1
ATOM 714 C CA . ILE A 1 84 ? 11.737 -6.003 -0.340 1.00 70.56 84 ILE A CA 1
ATOM 715 C C . ILE A 1 84 ? 12.820 -5.032 -0.817 1.00 70.56 84 ILE A C 1
ATOM 717 O O . ILE A 1 84 ? 13.433 -5.269 -1.859 1.00 70.56 84 ILE A O 1
ATOM 721 N N . ASP A 1 85 ? 13.031 -3.930 -0.093 1.00 70.56 85 ASP A N 1
ATOM 722 C CA . ASP A 1 85 ? 13.973 -2.892 -0.526 1.00 70.56 85 ASP A CA 1
ATOM 723 C C . ASP A 1 85 ? 15.428 -3.403 -0.516 1.00 70.56 85 ASP A C 1
ATOM 725 O O . ASP A 1 85 ? 16.246 -2.919 -1.297 1.00 70.56 85 ASP A O 1
ATOM 729 N N . ASP A 1 86 ? 15.728 -4.421 0.295 1.00 76.56 86 ASP A N 1
ATOM 730 C CA . ASP A 1 86 ? 17.073 -4.976 0.480 1.00 76.56 86 ASP A CA 1
ATOM 731 C C . ASP A 1 86 ? 17.366 -6.206 -0.404 1.00 76.56 86 ASP A C 1
ATOM 733 O O . ASP A 1 86 ? 18.479 -6.738 -0.372 1.00 76.56 86 ASP A O 1
ATOM 737 N N . TYR A 1 87 ? 16.404 -6.663 -1.217 1.00 79.38 87 TYR A N 1
ATOM 738 C CA . TYR A 1 87 ? 16.600 -7.842 -2.067 1.00 79.38 87 TYR A CA 1
ATOM 739 C C . TYR A 1 87 ? 17.678 -7.601 -3.122 1.00 79.38 87 TYR A C 1
ATOM 741 O O . TYR A 1 87 ? 17.610 -6.694 -3.959 1.00 79.38 87 TYR A O 1
ATOM 749 N N . SER A 1 88 ? 18.653 -8.499 -3.128 1.00 80.94 88 SER A N 1
ATOM 750 C CA . SER A 1 88 ? 19.680 -8.588 -4.148 1.00 80.94 88 SER A CA 1
ATOM 751 C C . SER A 1 88 ? 19.133 -9.191 -5.444 1.00 80.94 88 SER A C 1
ATOM 753 O O . SER A 1 88 ? 18.127 -9.900 -5.462 1.00 80.94 88 SER A O 1
ATOM 755 N N . LYS A 1 89 ? 19.835 -8.950 -6.557 1.00 84.00 89 LYS A N 1
ATOM 756 C CA . LYS A 1 89 ? 19.478 -9.531 -7.858 1.00 84.00 89 LYS A CA 1
ATOM 757 C C . LYS A 1 89 ? 19.230 -11.057 -7.807 1.00 84.00 89 LYS A C 1
ATOM 759 O O . LYS A 1 89 ? 18.171 -11.461 -8.273 1.00 84.00 89 LYS A O 1
ATOM 764 N N . PRO A 1 90 ? 20.097 -11.898 -7.200 1.00 82.56 90 PRO A N 1
ATOM 765 C CA . PRO A 1 90 ? 19.829 -13.336 -7.097 1.00 82.56 90 PRO A CA 1
ATOM 766 C C . PRO A 1 90 ? 18.541 -13.693 -6.343 1.00 82.56 90 PRO A C 1
ATOM 768 O O . PRO A 1 90 ? 17.892 -14.674 -6.686 1.00 82.56 90 PRO A O 1
ATOM 771 N N . GLU A 1 91 ? 18.156 -12.917 -5.327 1.00 81.25 91 GLU A N 1
ATOM 772 C CA . GLU A 1 91 ? 16.912 -13.147 -4.579 1.00 81.25 91 GLU A CA 1
ATOM 773 C C . GLU A 1 91 ? 15.686 -12.804 -5.428 1.00 81.25 91 GLU A C 1
ATOM 775 O O . GLU A 1 91 ? 14.705 -13.550 -5.428 1.00 81.25 91 GLU A O 1
ATOM 780 N N . TRP A 1 92 ? 15.761 -11.726 -6.214 1.00 83.81 92 TRP A N 1
ATOM 781 C CA . TRP A 1 92 ? 14.733 -11.408 -7.203 1.00 83.81 92 TRP A CA 1
ATOM 782 C C . TRP A 1 92 ? 14.634 -12.462 -8.306 1.00 83.81 92 TRP A C 1
ATOM 784 O O . TRP A 1 92 ? 13.522 -12.836 -8.671 1.00 83.81 92 TRP A O 1
ATOM 794 N N . ASP A 1 93 ? 15.767 -12.948 -8.814 1.00 83.12 93 ASP A N 1
ATOM 795 C CA . ASP A 1 93 ? 15.810 -13.972 -9.862 1.00 83.12 93 ASP A CA 1
ATOM 796 C C . ASP A 1 93 ? 15.219 -15.301 -9.346 1.00 83.12 93 ASP A C 1
ATOM 798 O O . ASP A 1 93 ? 14.353 -15.883 -9.992 1.00 83.12 93 ASP A O 1
ATOM 802 N N . ALA A 1 94 ? 15.584 -15.737 -8.134 1.00 79.88 94 ALA A N 1
ATOM 803 C CA . ALA A 1 94 ? 15.024 -16.942 -7.510 1.00 79.88 94 ALA A CA 1
ATOM 804 C C . ALA A 1 94 ? 13.524 -16.813 -7.202 1.00 79.88 94 ALA A C 1
ATOM 806 O O . ALA A 1 94 ? 12.777 -17.791 -7.219 1.00 79.88 94 ALA A O 1
ATOM 807 N N . MET A 1 95 ? 13.056 -15.602 -6.894 1.00 76.06 95 MET A N 1
ATOM 808 C CA . MET A 1 95 ? 11.633 -15.361 -6.701 1.00 76.06 95 MET A CA 1
ATOM 809 C C . MET A 1 95 ? 10.856 -15.431 -8.015 1.00 76.06 95 MET A C 1
ATOM 811 O O . MET A 1 95 ? 9.711 -15.876 -8.010 1.00 76.06 95 MET A O 1
ATOM 815 N N . GLU A 1 96 ? 11.463 -15.017 -9.125 1.00 79.31 96 GLU A N 1
ATOM 816 C CA . GLU A 1 96 ? 10.846 -15.050 -10.450 1.00 79.31 96 GLU A CA 1
ATOM 817 C C . GLU A 1 96 ? 10.447 -16.466 -10.880 1.00 79.31 96 GLU A C 1
ATOM 819 O O . GLU A 1 96 ? 9.418 -16.636 -11.528 1.00 79.31 96 GLU A O 1
ATOM 824 N N . GLU A 1 97 ? 11.196 -17.485 -10.449 1.00 74.06 97 GLU A N 1
ATOM 825 C CA . GLU A 1 97 ? 10.895 -18.902 -10.706 1.00 74.06 97 GLU A CA 1
ATOM 826 C C . GLU A 1 97 ? 9.576 -19.377 -10.075 1.00 74.06 97 GLU A C 1
ATOM 828 O O . GLU A 1 97 ? 9.015 -20.387 -10.495 1.00 74.06 97 GLU A O 1
ATOM 833 N N . LYS A 1 98 ? 9.058 -18.659 -9.069 1.00 68.81 98 LYS A N 1
ATOM 834 C CA . LYS A 1 98 ? 7.785 -18.985 -8.398 1.00 68.81 98 LYS A CA 1
ATOM 835 C C . LYS A 1 98 ? 6.562 -18.466 -9.148 1.00 68.81 98 LYS A C 1
ATOM 837 O O . LYS A 1 98 ? 5.427 -18.757 -8.762 1.00 68.81 98 LYS A O 1
ATOM 842 N N . PHE A 1 99 ? 6.794 -17.693 -10.201 1.00 70.25 99 PHE A N 1
ATOM 843 C CA . PHE A 1 99 ? 5.761 -17.118 -11.032 1.00 70.25 99 PHE A CA 1
ATOM 844 C C . PHE A 1 99 ? 5.729 -17.794 -12.404 1.00 70.25 99 PHE A C 1
ATOM 846 O O . PHE A 1 99 ? 6.755 -18.142 -12.985 1.00 70.25 99 PHE A O 1
ATOM 853 N N . SER A 1 100 ? 4.527 -17.948 -12.939 1.00 72.38 100 SER A N 1
ATOM 854 C CA . SER A 1 100 ? 4.265 -18.341 -14.315 1.00 72.38 100 SER A CA 1
ATOM 855 C C . SER A 1 100 ? 3.624 -17.184 -15.074 1.00 72.38 100 SER A C 1
ATOM 857 O O . SER A 1 100 ? 3.313 -16.137 -14.506 1.00 72.38 100 SER A O 1
ATOM 859 N N . THR A 1 101 ? 3.436 -17.367 -16.371 1.00 69.25 101 THR A N 1
ATOM 860 C CA . THR A 1 101 ? 2.783 -16.394 -17.241 1.00 69.25 101 THR A CA 1
ATOM 861 C C . THR A 1 101 ? 1.534 -17.036 -17.819 1.00 69.25 101 THR A C 1
ATOM 863 O O . THR A 1 101 ? 1.596 -18.157 -18.326 1.00 69.25 101 THR A O 1
ATOM 866 N N . ASP A 1 102 ? 0.400 -16.350 -17.716 1.00 65.62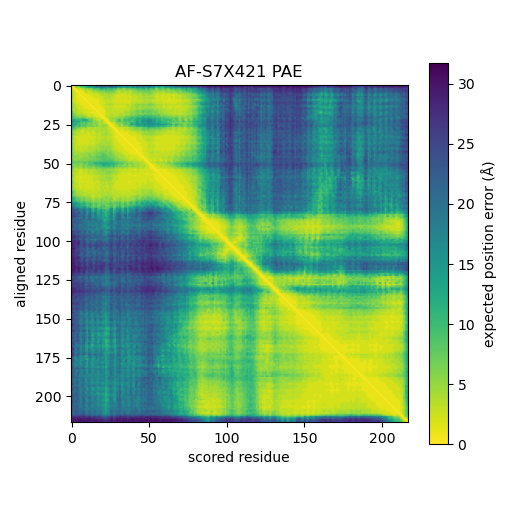 102 ASP A N 1
ATOM 867 C CA . ASP A 1 102 ? -0.852 -16.815 -18.299 1.00 65.62 102 ASP A CA 1
ATOM 868 C C . ASP A 1 102 ? -0.849 -16.713 -19.838 1.00 65.62 102 ASP A C 1
ATOM 870 O O . ASP A 1 102 ? 0.101 -16.235 -20.466 1.00 65.62 102 ASP A O 1
ATOM 874 N N . GLY A 1 103 ? -1.933 -17.162 -20.476 1.00 58.91 103 GLY A N 1
ATOM 875 C CA . GLY A 1 103 ? -2.070 -17.089 -21.935 1.00 58.91 103 GLY A CA 1
ATOM 876 C C . GLY A 1 103 ? -2.096 -15.662 -22.508 1.00 58.91 103 GLY A C 1
ATOM 877 O O . GLY A 1 103 ? -1.957 -15.510 -23.721 1.00 58.91 103 GLY A O 1
ATOM 878 N N . GLY A 1 104 ? -2.275 -14.637 -21.666 1.00 57.91 104 GLY A N 1
ATOM 879 C CA . GLY A 1 104 ? -2.288 -13.216 -22.017 1.00 57.91 104 GLY A CA 1
ATOM 880 C C . GLY A 1 104 ? -0.967 -12.483 -21.753 1.00 57.91 104 GLY A C 1
ATOM 881 O O . GLY A 1 104 ? -0.822 -11.336 -22.173 1.00 57.91 104 GLY A O 1
ATOM 882 N N . GLY A 1 105 ? 0.014 -13.130 -21.117 1.00 60.38 105 GLY A N 1
ATOM 883 C CA . GLY A 1 105 ? 1.293 -12.506 -20.777 1.00 60.38 105 GLY A CA 1
ATOM 884 C C . GLY A 1 105 ? 1.360 -11.903 -19.368 1.00 60.38 105 GLY A C 1
ATOM 885 O O . GLY A 1 105 ? 2.353 -11.244 -19.053 1.00 60.38 105 GLY A O 1
ATOM 886 N N . ASP A 1 106 ? 0.344 -12.103 -18.527 1.00 60.94 106 ASP A N 1
ATOM 887 C CA . ASP A 1 106 ? 0.304 -11.612 -17.148 1.00 60.94 106 ASP A CA 1
ATOM 888 C C . ASP A 1 106 ? 0.863 -12.631 -16.150 1.00 60.94 106 ASP A C 1
ATOM 890 O O . ASP A 1 106 ? 0.757 -13.846 -16.326 1.00 60.94 106 ASP A O 1
ATOM 894 N N . LEU A 1 107 ? 1.523 -12.123 -15.109 1.00 67.75 107 LEU A N 1
ATOM 895 C CA . LEU A 1 107 ? 2.240 -12.936 -14.140 1.00 67.75 107 LEU A CA 1
ATOM 896 C C . LEU A 1 107 ? 1.310 -13.493 -13.051 1.00 67.75 107 LEU A C 1
ATOM 898 O O . LEU A 1 107 ? 0.713 -12.722 -12.301 1.00 67.75 107 LEU A O 1
ATOM 902 N N . LEU A 1 108 ? 1.274 -14.817 -12.906 1.00 62.53 108 LEU A N 1
ATOM 903 C CA . LEU A 1 108 ? 0.538 -15.541 -11.862 1.00 62.53 108 LEU A CA 1
ATOM 904 C C . LEU A 1 108 ? 1.516 -16.275 -10.952 1.00 62.53 108 LEU A C 1
ATOM 906 O O . LEU A 1 108 ? 2.509 -16.817 -11.442 1.00 62.53 108 LEU A O 1
ATOM 910 N N . LEU A 1 109 ? 1.251 -16.372 -9.647 1.00 63.53 109 LEU A N 1
ATOM 911 C CA . LEU A 1 109 ? 1.955 -17.385 -8.862 1.00 63.53 109 LEU A CA 1
ATOM 912 C C . LEU A 1 109 ? 1.588 -18.773 -9.392 1.00 63.53 109 LEU A C 1
ATOM 914 O O . LEU A 1 109 ? 0.437 -19.033 -9.737 1.00 63.53 109 LEU A O 1
ATOM 918 N N . ILE A 1 110 ? 2.557 -19.692 -9.422 1.00 62.66 110 ILE A N 1
ATOM 919 C CA . ILE A 1 110 ? 2.302 -21.082 -9.843 1.00 62.66 110 ILE A CA 1
ATOM 920 C C . ILE A 1 110 ? 1.189 -21.717 -8.988 1.00 62.66 110 ILE A C 1
ATOM 922 O O . ILE A 1 110 ? 0.395 -22.515 -9.481 1.00 62.66 110 ILE A O 1
ATOM 926 N N . GLU A 1 111 ? 1.100 -21.325 -7.718 1.00 51.03 111 GLU A N 1
ATOM 927 C CA . GLU A 1 111 ? 0.070 -21.775 -6.776 1.00 51.03 111 GLU A CA 1
ATOM 928 C C . GLU A 1 111 ? -1.324 -21.180 -7.069 1.00 51.03 111 GLU A C 1
ATOM 930 O O . GLU A 1 111 ? -2.331 -21.777 -6.700 1.00 51.03 111 GLU A O 1
ATOM 935 N N . GLU A 1 112 ? -1.396 -20.052 -7.784 1.00 49.31 112 GLU A N 1
ATOM 936 C CA . GLU A 1 112 ? -2.626 -19.313 -8.113 1.00 49.31 112 GLU A CA 1
ATOM 937 C C . GLU A 1 112 ? -3.170 -19.633 -9.516 1.00 49.31 112 GLU A C 1
ATOM 939 O O . GLU A 1 112 ? -4.175 -19.065 -9.930 1.00 49.31 112 GLU A O 1
ATOM 944 N N . LEU A 1 113 ? -2.576 -20.585 -10.250 1.00 58.78 113 LEU A N 1
ATOM 945 C CA . LEU A 1 113 ? -3.012 -20.965 -11.608 1.00 58.78 113 LEU A CA 1
ATOM 946 C C . LEU A 1 113 ? -4.480 -21.441 -11.698 1.00 58.78 113 LEU A C 1
ATOM 948 O O . LEU A 1 113 ? -5.017 -21.564 -12.798 1.00 58.78 113 LEU A O 1
ATOM 952 N N . ALA A 1 114 ? -5.123 -21.734 -10.565 1.00 47.94 114 ALA A N 1
ATOM 953 C CA . ALA A 1 114 ? -6.529 -22.126 -10.479 1.00 47.94 114 ALA A CA 1
ATOM 954 C C . ALA A 1 114 ? -7.488 -20.973 -10.107 1.00 47.94 114 ALA A C 1
ATOM 956 O O . ALA A 1 114 ? -8.702 -21.187 -10.120 1.00 47.94 114 ALA A O 1
ATOM 957 N N . ASP A 1 115 ? -6.981 -19.784 -9.764 1.00 47.09 115 ASP A N 1
ATOM 958 C CA . ASP A 1 115 ? -7.789 -18.632 -9.348 1.00 47.09 115 ASP A CA 1
ATOM 959 C C . ASP A 1 115 ? -8.081 -17.703 -10.540 1.00 47.09 115 ASP A C 1
ATOM 961 O O . ASP A 1 115 ? -7.184 -17.187 -11.203 1.00 47.09 115 ASP A O 1
ATOM 965 N N . SER A 1 116 ? -9.366 -17.494 -10.833 1.00 42.81 116 SER A N 1
ATOM 966 C CA . SER A 1 116 ? -9.841 -16.709 -11.978 1.00 42.81 116 SER A CA 1
ATOM 967 C C . SER A 1 116 ? -9.980 -15.206 -11.704 1.00 42.81 116 SER A C 1
ATOM 969 O O . SER A 1 116 ? -10.477 -14.483 -12.564 1.00 42.81 116 SER A O 1
ATOM 971 N N . SER A 1 117 ? -9.639 -14.728 -10.505 1.00 47.16 117 SER A N 1
ATOM 972 C CA . SER A 1 117 ? -9.861 -13.333 -10.083 1.00 47.16 117 SER A CA 1
ATOM 973 C C . SER A 1 117 ? -8.751 -12.349 -10.488 1.00 47.16 117 SER A C 1
ATOM 975 O O . SER A 1 117 ? -8.780 -11.181 -10.093 1.00 47.16 117 SER A O 1
ATOM 977 N N . TYR A 1 118 ? -7.777 -12.795 -11.283 1.00 48.69 118 TYR A N 1
ATOM 978 C CA . TYR A 1 118 ? -6.58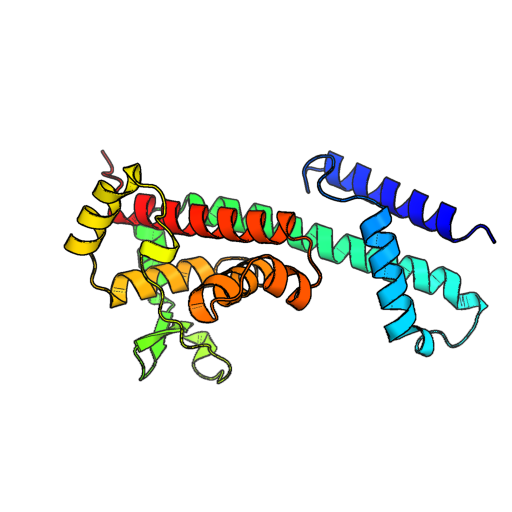0 -12.017 -11.577 1.00 48.69 118 TYR A CA 1
ATOM 979 C C . TYR A 1 118 ? -6.834 -10.825 -12.516 1.00 48.69 118 TYR A C 1
ATOM 981 O O . TYR A 1 118 ? -7.529 -10.932 -13.526 1.00 48.69 118 TYR A O 1
ATOM 989 N N . ASN A 1 119 ? -6.247 -9.671 -12.180 1.00 52.62 119 ASN A N 1
ATOM 990 C CA . ASN A 1 119 ? -6.387 -8.422 -12.932 1.00 52.62 119 ASN A CA 1
ATOM 991 C C . ASN A 1 119 ? -5.257 -8.255 -13.963 1.00 52.62 119 ASN A C 1
ATOM 993 O O . ASN A 1 119 ? -4.081 -8.207 -13.600 1.00 52.62 119 ASN A O 1
ATOM 997 N N . HIS A 1 120 ? -5.629 -8.076 -15.232 1.00 56.78 120 HIS A N 1
ATOM 998 C CA . HIS A 1 120 ? -4.723 -7.703 -16.323 1.00 56.78 120 HIS A CA 1
ATOM 999 C C . HIS A 1 120 ? -4.334 -6.219 -16.200 1.00 56.78 120 HIS A C 1
ATOM 1001 O O . HIS A 1 120 ? -5.201 -5.348 -16.275 1.00 56.78 120 HIS A O 1
ATOM 1007 N N . ASN A 1 121 ? -3.045 -5.915 -16.006 1.00 60.38 121 ASN A N 1
ATOM 1008 C CA . ASN A 1 121 ? -2.557 -4.542 -15.797 1.00 60.38 121 ASN A CA 1
ATOM 1009 C C . ASN A 1 121 ? -1.443 -4.173 -16.789 1.00 60.38 121 ASN A C 1
ATOM 1011 O O . ASN A 1 121 ? -0.497 -4.938 -16.970 1.00 60.38 121 ASN A O 1
ATOM 1015 N N . ASP A 1 122 ? -1.489 -2.967 -17.362 1.00 65.56 122 ASP A N 1
ATOM 1016 C CA . ASP A 1 122 ? -0.494 -2.478 -18.332 1.00 65.56 122 ASP A CA 1
ATOM 1017 C C . ASP A 1 122 ? 0.510 -1.510 -17.691 1.00 65.56 122 ASP A C 1
ATOM 1019 O O . ASP A 1 122 ? 0.524 -0.302 -17.939 1.00 65.56 122 ASP A O 1
ATOM 1023 N N . TYR A 1 123 ? 1.370 -2.040 -16.821 1.00 75.62 123 TYR A N 1
ATOM 1024 C CA . TYR A 1 123 ? 2.377 -1.223 -16.150 1.00 75.62 123 TYR A CA 1
ATOM 1025 C C . TYR A 1 123 ? 3.523 -0.783 -17.074 1.00 75.62 123 TYR A C 1
ATOM 1027 O O . TYR A 1 123 ? 3.996 -1.543 -17.917 1.00 75.62 123 TYR A O 1
ATOM 1035 N N . THR A 1 124 ? 4.017 0.441 -16.863 1.00 81.00 124 THR A N 1
ATOM 1036 C CA . THR A 1 124 ? 5.155 1.026 -17.587 1.00 81.00 124 THR A CA 1
ATOM 1037 C C . THR A 1 124 ? 6.093 1.759 -16.623 1.00 81.00 124 THR A C 1
ATOM 1039 O O . THR A 1 124 ? 5.664 2.177 -15.544 1.00 81.00 124 THR A O 1
ATOM 1042 N N . LEU A 1 125 ? 7.360 1.971 -17.017 1.00 81.06 125 LEU A N 1
ATOM 1043 C CA . LEU A 1 125 ? 8.346 2.704 -16.203 1.00 81.06 125 LEU A CA 1
ATOM 1044 C C . LEU A 1 125 ? 7.871 4.120 -15.835 1.00 81.06 125 LEU A C 1
ATOM 1046 O O . LEU A 1 125 ? 8.107 4.569 -14.717 1.00 81.06 125 LEU A O 1
ATOM 1050 N N . ASN A 1 126 ? 7.114 4.781 -16.716 1.00 80.81 126 ASN A N 1
ATOM 1051 C CA . ASN A 1 126 ? 6.579 6.131 -16.493 1.00 80.81 126 ASN A CA 1
ATOM 1052 C C . ASN A 1 126 ? 5.561 6.208 -15.342 1.00 80.81 126 ASN A C 1
ATOM 1054 O O . ASN A 1 126 ? 5.264 7.290 -14.842 1.00 80.81 126 ASN A O 1
ATOM 1058 N N . HIS A 1 127 ? 5.007 5.076 -14.895 1.00 79.00 127 HIS A N 1
ATOM 1059 C CA . HIS A 1 127 ? 4.156 5.048 -13.703 1.00 79.00 127 HIS A CA 1
ATOM 1060 C C . HIS A 1 127 ? 4.965 5.179 -12.400 1.00 79.00 127 HIS A C 1
ATOM 1062 O O . HIS A 1 127 ? 4.396 5.513 -11.354 1.00 79.00 127 HIS A O 1
ATOM 1068 N N . VAL A 1 128 ? 6.275 4.918 -12.463 1.00 76.12 128 VAL A N 1
ATOM 1069 C CA . VAL A 1 128 ? 7.189 4.804 -11.319 1.00 76.12 128 VAL A CA 1
ATOM 1070 C C . VAL A 1 128 ? 8.217 5.932 -11.311 1.00 76.12 128 VAL A C 1
ATOM 1072 O O . VAL A 1 128 ? 8.368 6.589 -10.283 1.00 76.12 128 VAL A O 1
ATOM 1075 N N . PHE A 1 129 ? 8.879 6.163 -12.445 1.00 80.50 129 PHE A N 1
ATOM 1076 C CA . PHE A 1 129 ? 9.877 7.210 -12.638 1.00 80.50 129 PHE A CA 1
ATOM 1077 C C . PHE A 1 129 ? 9.182 8.451 -13.202 1.00 80.50 129 PHE A C 1
ATOM 1079 O O . PHE A 1 129 ? 8.701 8.438 -14.336 1.00 80.50 129 PHE A O 1
ATOM 1086 N N . ILE A 1 130 ? 9.061 9.489 -12.379 1.00 75.69 130 ILE A N 1
ATOM 1087 C CA . ILE A 1 130 ? 8.243 10.681 -12.666 1.00 75.69 130 ILE A CA 1
ATOM 1088 C C . ILE A 1 130 ? 9.039 11.987 -12.562 1.00 75.69 130 ILE A C 1
ATOM 1090 O O . ILE A 1 130 ? 8.490 13.046 -12.860 1.00 75.69 130 ILE A O 1
ATOM 1094 N N . GLU A 1 131 ? 10.298 11.934 -12.117 1.00 74.06 131 GLU A N 1
ATOM 1095 C CA . GLU A 1 131 ? 11.160 13.111 -11.996 1.00 74.06 131 GLU A CA 1
ATOM 1096 C C . GLU A 1 131 ? 12.079 13.261 -13.227 1.00 74.06 131 GLU A C 1
ATOM 1098 O O . GLU A 1 131 ? 12.598 12.285 -13.768 1.00 74.06 131 GLU A O 1
ATOM 1103 N N . ASP A 1 132 ? 12.325 14.500 -13.670 1.00 62.31 132 ASP A N 1
ATOM 1104 C CA . ASP A 1 132 ? 13.118 14.788 -14.882 1.00 62.31 132 ASP A CA 1
ATOM 1105 C C . ASP A 1 132 ? 14.578 14.299 -14.792 1.00 62.31 132 ASP A C 1
ATOM 1107 O O . ASP A 1 132 ? 15.211 13.996 -15.805 1.00 62.31 132 ASP A O 1
ATOM 1111 N N . ASN A 1 133 ? 15.120 14.203 -13.576 1.00 70.38 133 ASN A N 1
ATOM 1112 C CA . ASN A 1 133 ? 16.464 13.690 -13.295 1.00 70.38 133 ASN A CA 1
ATOM 1113 C C . ASN A 1 133 ? 16.553 12.150 -13.347 1.00 70.38 133 ASN A C 1
ATOM 1115 O O . ASN A 1 133 ? 17.641 11.607 -13.165 1.00 70.38 133 ASN A O 1
ATOM 1119 N N . GLU A 1 134 ? 15.445 11.445 -13.593 1.00 75.00 134 GLU A N 1
ATOM 1120 C CA . GLU A 1 134 ? 15.402 9.980 -13.664 1.00 75.00 134 GLU A CA 1
ATOM 1121 C C . GLU A 1 134 ? 15.489 9.439 -15.097 1.00 75.00 134 GLU A C 1
ATOM 1123 O O . GLU A 1 134 ? 15.572 8.226 -15.300 1.00 75.00 134 GLU A O 1
ATOM 1128 N N . LYS A 1 135 ? 15.528 10.325 -16.100 1.00 75.38 135 LYS A N 1
ATOM 1129 C CA . LYS A 1 135 ? 15.535 9.954 -17.522 1.00 75.38 135 LYS A CA 1
ATOM 1130 C C . LYS A 1 135 ? 16.705 9.044 -17.907 1.00 75.38 135 LYS A C 1
ATOM 1132 O O . LYS A 1 135 ? 16.514 8.083 -18.643 1.00 75.38 135 LYS A O 1
ATOM 1137 N N . ASP A 1 136 ? 17.883 9.276 -17.329 1.00 80.75 136 ASP A N 1
ATOM 1138 C CA . ASP A 1 136 ? 19.067 8.435 -17.546 1.00 80.75 136 ASP A CA 1
ATOM 1139 C C . ASP A 1 136 ? 18.880 6.996 -17.029 1.00 80.75 136 ASP A C 1
ATOM 1141 O O . ASP A 1 136 ? 19.492 6.066 -17.558 1.00 80.75 136 ASP A O 1
ATOM 1145 N N . TYR A 1 137 ? 18.058 6.792 -15.991 1.00 80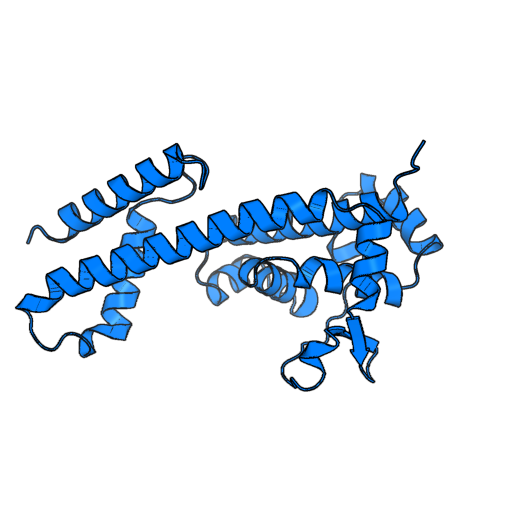.06 137 TYR A N 1
ATOM 1146 C CA . TYR A 1 137 ? 17.724 5.455 -15.494 1.00 80.06 137 TYR A CA 1
ATOM 1147 C C . TYR A 1 137 ? 16.719 4.766 -16.410 1.00 80.06 137 TYR A C 1
ATOM 1149 O O . TYR A 1 137 ? 16.916 3.597 -16.737 1.00 80.06 137 TYR A O 1
ATOM 1157 N N . ILE A 1 138 ? 15.695 5.495 -16.867 1.00 80.50 138 ILE A N 1
ATOM 1158 C CA . ILE A 1 138 ? 14.710 4.992 -17.835 1.00 80.50 138 ILE A CA 1
ATOM 1159 C C . ILE A 1 138 ? 15.425 4.532 -19.110 1.00 80.50 138 ILE A C 1
ATOM 1161 O O . ILE A 1 138 ? 15.252 3.392 -19.522 1.00 80.50 138 ILE A O 1
ATOM 1165 N N . ASP A 1 139 ? 16.318 5.356 -19.666 1.00 82.88 139 ASP A N 1
ATOM 1166 C CA . ASP A 1 139 ? 17.057 5.038 -20.894 1.00 82.88 139 ASP A CA 1
ATOM 1167 C C . ASP A 1 139 ? 17.977 3.810 -20.753 1.00 82.88 139 ASP A C 1
ATOM 1169 O O . ASP A 1 139 ? 18.267 3.131 -21.742 1.00 82.88 139 ASP A O 1
ATOM 1173 N N . LYS A 1 140 ? 18.487 3.530 -19.546 1.00 84.19 140 LYS A N 1
ATOM 1174 C CA . LYS A 1 140 ? 19.264 2.310 -19.266 1.00 84.19 140 LYS A CA 1
ATOM 1175 C C . LYS A 1 140 ? 18.354 1.092 -19.162 1.00 84.19 140 LYS A C 1
ATOM 1177 O O . LYS A 1 140 ? 18.628 0.087 -19.809 1.00 84.19 140 LYS A O 1
ATOM 1182 N N . LEU A 1 141 ? 17.264 1.202 -18.404 1.00 85.62 141 LEU A N 1
ATOM 1183 C CA . LEU A 1 141 ? 16.301 0.116 -18.229 1.00 85.62 141 LEU A CA 1
ATOM 1184 C C . LEU A 1 141 ? 15.626 -0.257 -19.555 1.00 85.62 141 LEU A C 1
ATOM 1186 O O . LEU A 1 141 ? 15.534 -1.439 -19.851 1.00 85.62 141 LEU A O 1
ATOM 1190 N N . ASP A 1 142 ? 15.256 0.710 -20.398 1.00 83.50 142 ASP A N 1
ATOM 1191 C CA . ASP A 1 142 ? 14.656 0.461 -21.720 1.00 83.50 142 ASP A CA 1
ATOM 1192 C C . ASP A 1 142 ? 15.622 -0.221 -22.709 1.00 83.50 142 ASP A C 1
ATOM 1194 O O . ASP A 1 142 ? 15.187 -0.852 -23.674 1.00 83.50 142 ASP A O 1
ATOM 1198 N N . LYS A 1 143 ? 16.942 -0.098 -22.503 1.00 84.50 143 LYS A N 1
ATOM 1199 C CA . LYS A 1 143 ? 17.951 -0.825 -23.297 1.00 84.50 143 LYS A CA 1
ATOM 1200 C C . LYS A 1 143 ? 18.156 -2.253 -22.811 1.00 84.50 143 LYS A C 1
ATOM 1202 O O . LYS A 1 143 ? 18.501 -3.113 -23.618 1.00 84.50 143 LYS A O 1
ATOM 1207 N N . GLU A 1 144 ? 18.016 -2.478 -21.510 1.00 81.88 144 GLU A N 1
ATOM 1208 C CA . GLU A 1 144 ? 18.282 -3.768 -20.873 1.00 81.88 144 GLU A CA 1
ATOM 1209 C C . GLU A 1 144 ? 17.044 -4.662 -20.791 1.00 81.88 144 GLU A C 1
ATOM 1211 O O . GLU A 1 144 ? 17.188 -5.881 -20.802 1.00 81.88 144 GLU A O 1
ATOM 1216 N N . LEU A 1 145 ? 15.847 -4.074 -20.726 1.00 85.06 145 LEU A N 1
ATOM 1217 C CA . LEU A 1 145 ? 14.596 -4.772 -20.462 1.00 85.06 145 LEU A CA 1
ATOM 1218 C C . LEU A 1 145 ? 13.579 -4.531 -21.573 1.00 85.06 145 LEU A C 1
ATOM 1220 O O . LEU A 1 145 ? 13.317 -3.410 -22.007 1.00 85.06 145 LEU A O 1
ATOM 1224 N N . SER A 1 146 ? 12.918 -5.604 -21.983 1.00 85.31 146 SER A N 1
ATOM 1225 C CA . SER A 1 146 ? 11.690 -5.531 -22.760 1.00 85.31 146 SER A CA 1
ATOM 1226 C C . SER A 1 146 ? 10.526 -5.011 -21.909 1.00 85.31 146 SER A C 1
ATOM 1228 O O . SER A 1 146 ? 10.505 -5.111 -20.680 1.00 85.31 146 SER A O 1
ATOM 1230 N N . LYS A 1 147 ? 9.470 -4.528 -22.576 1.00 79.06 147 LYS A N 1
ATOM 1231 C CA . LYS A 1 147 ? 8.222 -4.123 -21.903 1.00 79.06 147 LYS A CA 1
ATOM 1232 C C . LYS A 1 147 ? 7.618 -5.245 -21.051 1.00 79.06 147 LYS A C 1
ATOM 1234 O O . LYS A 1 147 ? 7.050 -4.968 -19.999 1.00 79.06 147 LYS A O 1
ATOM 1239 N N . ALA A 1 148 ? 7.753 -6.496 -21.496 1.00 76.75 148 ALA A N 1
ATOM 1240 C CA . ALA A 1 148 ? 7.279 -7.660 -20.756 1.00 76.75 148 ALA A CA 1
ATOM 1241 C C . ALA A 1 148 ? 8.083 -7.876 -19.464 1.00 76.75 148 ALA A C 1
ATOM 1243 O O . ALA A 1 148 ? 7.492 -8.133 -18.421 1.00 76.75 148 ALA A O 1
ATOM 1244 N N . GLU A 1 149 ? 9.407 -7.701 -19.499 1.00 81.75 149 GLU A N 1
ATOM 1245 C CA . GLU A 1 149 ? 10.273 -7.821 -18.316 1.00 81.75 149 GLU A CA 1
ATOM 1246 C C . GLU A 1 149 ? 10.034 -6.693 -17.306 1.00 81.75 149 GLU A C 1
ATOM 1248 O O . GLU A 1 149 ? 9.960 -6.947 -16.103 1.00 81.75 149 GLU A O 1
ATOM 1253 N N . VAL A 1 150 ? 9.820 -5.460 -17.780 1.00 84.75 150 VAL A N 1
ATOM 1254 C CA . VAL A 1 150 ? 9.404 -4.334 -16.927 1.00 84.75 150 VAL A CA 1
ATOM 1255 C C . VAL A 1 150 ? 8.081 -4.652 -16.229 1.00 84.75 150 VAL A C 1
ATOM 1257 O O . VAL A 1 150 ? 7.988 -4.562 -15.003 1.00 84.75 150 VAL A O 1
ATOM 1260 N N . LYS A 1 151 ? 7.064 -5.058 -16.997 1.00 81.12 151 LYS A N 1
ATOM 1261 C CA . LYS A 1 151 ? 5.735 -5.401 -16.476 1.00 81.12 151 LYS A CA 1
ATOM 1262 C C . LYS A 1 151 ? 5.815 -6.541 -15.456 1.00 81.12 151 LYS A C 1
ATOM 1264 O O . LYS A 1 151 ? 5.255 -6.419 -14.367 1.00 81.12 151 LYS A O 1
ATOM 1269 N N . LYS A 1 152 ? 6.580 -7.590 -15.769 1.00 80.81 152 LYS A N 1
ATOM 1270 C CA . LYS A 1 152 ? 6.841 -8.735 -14.890 1.00 80.81 152 LYS A CA 1
ATOM 1271 C C . LYS A 1 152 ? 7.472 -8.306 -13.570 1.00 80.81 152 LYS A C 1
ATOM 1273 O O . LYS A 1 152 ? 6.962 -8.653 -12.507 1.00 80.81 152 LYS A O 1
ATOM 1278 N N . HIS A 1 153 ? 8.537 -7.508 -13.620 1.00 86.56 153 HIS A N 1
ATOM 1279 C CA . HIS A 1 153 ? 9.198 -7.029 -12.410 1.00 86.56 153 HIS A CA 1
ATOM 1280 C C . HIS A 1 153 ? 8.255 -6.179 -11.546 1.00 86.56 153 HIS A C 1
ATOM 1282 O O . HIS A 1 153 ? 8.178 -6.389 -10.337 1.00 86.56 153 HIS A O 1
ATOM 1288 N N . MET A 1 154 ? 7.476 -5.277 -12.154 1.00 85.81 154 MET A N 1
ATOM 1289 C CA . MET A 1 154 ? 6.489 -4.471 -11.426 1.00 85.81 154 MET A CA 1
ATOM 1290 C C . MET A 1 154 ? 5.421 -5.330 -10.745 1.00 85.81 154 MET A C 1
ATOM 1292 O O . MET A 1 154 ? 5.112 -5.090 -9.580 1.00 85.81 154 MET A O 1
ATOM 1296 N N . GLN A 1 155 ? 4.892 -6.346 -11.434 1.00 79.75 155 GLN A N 1
ATOM 1297 C CA . GLN A 1 155 ? 3.912 -7.279 -10.869 1.00 79.75 155 GLN A CA 1
ATOM 1298 C C . GLN A 1 155 ? 4.486 -8.055 -9.677 1.00 79.75 155 GLN A C 1
ATOM 1300 O O . GLN A 1 155 ? 3.834 -8.135 -8.639 1.00 79.75 155 GLN A O 1
ATOM 1305 N N . MET A 1 156 ? 5.724 -8.551 -9.777 1.00 81.19 156 MET A N 1
ATOM 1306 C CA . MET A 1 156 ? 6.389 -9.249 -8.668 1.00 81.19 156 MET A CA 1
ATOM 1307 C C . MET A 1 156 ? 6.542 -8.363 -7.431 1.00 81.19 156 MET A C 1
ATOM 1309 O O . MET A 1 156 ? 6.285 -8.807 -6.314 1.00 81.19 156 MET A O 1
ATOM 1313 N N . VAL A 1 157 ? 6.971 -7.113 -7.625 1.00 85.50 157 VAL A N 1
ATOM 1314 C CA . VAL A 1 157 ? 7.158 -6.166 -6.521 1.00 85.50 157 VAL A CA 1
ATOM 1315 C C . VAL A 1 157 ? 5.813 -5.827 -5.891 1.00 85.50 157 VAL A C 1
ATOM 1317 O O . VAL A 1 157 ? 5.686 -5.900 -4.673 1.00 85.50 157 VAL A O 1
ATOM 1320 N N . LEU A 1 158 ? 4.801 -5.511 -6.707 1.00 81.12 158 LEU A N 1
ATOM 1321 C CA . LEU A 1 158 ? 3.454 -5.190 -6.236 1.00 81.12 158 LEU A CA 1
ATOM 1322 C C . LEU A 1 158 ? 2.831 -6.346 -5.460 1.00 81.12 158 LEU A C 1
ATOM 1324 O O . LEU A 1 158 ? 2.328 -6.105 -4.372 1.00 81.12 158 LEU A O 1
ATOM 1328 N N . HIS A 1 159 ? 2.929 -7.585 -5.944 1.00 77.38 159 HIS A N 1
ATOM 1329 C CA . HIS A 1 159 ? 2.395 -8.757 -5.244 1.00 77.38 159 HIS A CA 1
ATOM 1330 C C . HIS A 1 159 ? 3.029 -8.944 -3.852 1.00 77.38 159 HIS A C 1
ATOM 1332 O O . HIS A 1 159 ? 2.424 -9.518 -2.950 1.00 77.38 159 HIS A O 1
ATOM 1338 N N . LYS A 1 160 ? 4.247 -8.433 -3.646 1.00 76.19 160 LYS A N 1
ATOM 1339 C CA . LYS A 1 160 ? 4.901 -8.420 -2.337 1.00 76.19 160 LYS A CA 1
ATOM 1340 C C . LYS A 1 160 ? 4.498 -7.231 -1.463 1.00 76.19 160 LYS A C 1
ATOM 1342 O O . LYS A 1 160 ? 4.837 -7.216 -0.293 1.00 76.19 160 LYS A O 1
ATOM 1347 N N . LEU A 1 161 ? 3.766 -6.242 -1.958 1.00 78.06 161 LEU A N 1
ATOM 1348 C CA . LEU A 1 161 ? 3.263 -5.164 -1.109 1.00 78.06 161 LEU A CA 1
ATOM 1349 C C . LEU A 1 161 ? 1.965 -5.576 -0.397 1.00 78.06 161 LEU A C 1
ATOM 1351 O O . LEU A 1 161 ? 1.253 -6.459 -0.864 1.00 78.06 161 LEU A O 1
ATOM 1355 N N . PRO A 1 162 ? 1.593 -4.911 0.700 1.00 76.06 162 PRO A N 1
ATOM 1356 C CA . PRO A 1 162 ? 0.282 -5.059 1.316 1.00 76.06 162 PRO A CA 1
ATOM 1357 C C . PRO A 1 162 ? -0.846 -4.735 0.337 1.00 76.06 162 PRO A C 1
ATOM 1359 O O . PRO A 1 162 ? -0.747 -3.816 -0.486 1.00 76.06 162 PRO A O 1
ATOM 1362 N N . ILE A 1 163 ? -1.958 -5.461 0.459 1.00 70.50 163 ILE A N 1
ATOM 1363 C CA . ILE A 1 163 ? -3.083 -5.380 -0.482 1.00 70.50 163 ILE A CA 1
ATOM 1364 C C . ILE A 1 163 ? -3.666 -3.961 -0.595 1.00 70.50 163 ILE A C 1
ATOM 1366 O O . ILE A 1 163 ? -4.104 -3.537 -1.669 1.00 70.50 163 ILE A O 1
ATOM 1370 N N . HIS A 1 164 ? -3.640 -3.175 0.484 1.00 72.25 164 HIS A N 1
ATOM 1371 C CA . HIS A 1 164 ? -4.121 -1.797 0.456 1.00 72.25 164 HIS A CA 1
ATOM 1372 C C . HIS A 1 164 ? -3.251 -0.910 -0.456 1.00 72.25 164 HIS A C 1
ATOM 1374 O O . HIS A 1 164 ? -3.799 -0.132 -1.237 1.00 72.25 164 HIS A O 1
ATOM 1380 N N . MET A 1 165 ? -1.921 -1.080 -0.443 1.00 81.12 165 MET A N 1
ATOM 1381 C CA . MET A 1 165 ? -1.008 -0.346 -1.325 1.00 81.12 165 MET A CA 1
ATOM 1382 C C . MET A 1 165 ? -1.168 -0.784 -2.776 1.00 81.12 165 MET A C 1
ATOM 1384 O O . MET A 1 165 ? -1.251 0.064 -3.664 1.00 81.12 165 MET A O 1
ATOM 1388 N N . GLN A 1 166 ? -1.259 -2.099 -3.005 1.00 80.56 166 GLN A N 1
ATOM 1389 C CA . GLN A 1 166 ? -1.491 -2.663 -4.336 1.00 80.56 166 GLN A CA 1
ATOM 1390 C C . GLN A 1 166 ? -2.756 -2.077 -4.962 1.00 80.56 166 GLN A C 1
ATOM 1392 O O . GLN A 1 166 ? -2.732 -1.554 -6.074 1.00 80.56 166 GLN A O 1
ATOM 1397 N N . THR A 1 167 ? -3.867 -2.121 -4.222 1.00 79.19 167 THR A N 1
ATOM 1398 C CA . THR A 1 167 ? -5.164 -1.656 -4.724 1.00 79.19 167 THR A CA 1
ATOM 1399 C C . THR A 1 167 ? -5.182 -0.150 -4.966 1.00 79.19 167 THR A C 1
ATOM 1401 O O . THR A 1 167 ? -5.689 0.278 -6.000 1.00 79.19 167 THR A O 1
ATOM 1404 N N . VAL A 1 168 ? -4.583 0.662 -4.088 1.00 86.12 168 VAL A N 1
ATOM 1405 C CA . VAL A 1 168 ? -4.459 2.113 -4.313 1.00 86.12 168 VAL A CA 1
ATOM 1406 C C . VAL A 1 168 ? -3.608 2.426 -5.542 1.00 86.12 168 VAL A C 1
ATOM 1408 O O . VAL A 1 168 ? -3.997 3.262 -6.357 1.00 86.12 168 VAL A O 1
ATOM 1411 N N . PHE A 1 169 ? -2.488 1.728 -5.730 1.00 88.19 169 PHE A N 1
ATOM 1412 C CA . PHE A 1 169 ? -1.631 1.935 -6.895 1.00 88.19 169 PHE A CA 1
ATOM 1413 C C . PHE A 1 169 ? -2.297 1.485 -8.205 1.00 88.19 169 PHE A C 1
ATOM 1415 O O . PHE A 1 169 ? -2.170 2.174 -9.218 1.00 88.19 169 PHE A O 1
ATOM 1422 N N . ASN A 1 170 ? -3.068 0.394 -8.191 1.00 85.38 170 ASN A N 1
ATOM 1423 C CA . ASN A 1 170 ? -3.825 -0.085 -9.355 1.00 85.38 170 ASN A CA 1
ATOM 1424 C C . ASN A 1 170 ? -4.963 0.861 -9.741 1.00 85.38 170 ASN A C 1
ATOM 1426 O O . ASN A 1 170 ? -5.150 1.147 -10.922 1.00 85.38 170 ASN A O 1
ATOM 1430 N N . LEU A 1 171 ? -5.697 1.394 -8.758 1.00 87.19 171 LEU A N 1
ATOM 1431 C CA . LEU A 1 171 ? -6.724 2.407 -9.011 1.00 87.19 171 LEU A CA 1
ATOM 1432 C C . LEU A 1 171 ? -6.123 3.658 -9.662 1.00 87.19 171 LEU A C 1
ATOM 1434 O O . LEU A 1 171 ? -6.710 4.211 -10.589 1.00 87.19 171 LEU A O 1
ATOM 1438 N N . PHE A 1 172 ? -4.936 4.065 -9.213 1.00 90.69 172 PHE A N 1
ATOM 1439 C CA . PHE A 1 172 ? -4.241 5.222 -9.762 1.00 90.69 172 PHE A CA 1
ATOM 1440 C C . PHE A 1 172 ? -3.689 4.982 -11.175 1.00 90.69 172 PHE A C 1
ATOM 1442 O O . PHE A 1 172 ? -3.812 5.846 -12.036 1.00 90.69 172 PHE A O 1
ATOM 1449 N N . THR A 1 173 ? -3.069 3.826 -11.424 1.00 85.94 173 THR A N 1
ATOM 1450 C CA . THR A 1 173 ? -2.334 3.559 -12.675 1.00 85.94 173 THR A CA 1
ATOM 1451 C C . THR A 1 173 ? -3.190 2.880 -13.740 1.00 85.94 173 THR A C 1
ATOM 1453 O O . THR A 1 173 ? -3.343 3.416 -14.832 1.00 85.94 173 THR A O 1
ATOM 1456 N N . SER A 1 174 ? -3.784 1.726 -13.435 1.00 82.62 174 SER A N 1
ATOM 1457 C CA . SER A 1 174 ? -4.577 0.949 -14.395 1.00 82.62 174 SER A CA 1
ATOM 1458 C C . SER A 1 174 ? -5.950 1.566 -14.653 1.00 82.62 174 SER A C 1
ATOM 1460 O O . SER A 1 174 ? -6.454 1.522 -15.774 1.00 82.62 174 SER A O 1
ATOM 1462 N N . HIS A 1 175 ? -6.565 2.149 -13.621 1.00 83.81 175 HIS A N 1
ATOM 1463 C CA . HIS A 1 175 ? -7.916 2.709 -13.716 1.00 83.81 175 HIS A CA 1
ATOM 1464 C C . HIS A 1 175 ? -7.953 4.237 -13.851 1.00 83.81 175 HIS A C 1
ATOM 1466 O O . HIS A 1 175 ? -9.030 4.791 -14.053 1.00 83.81 175 HIS A O 1
ATOM 1472 N N . ASN A 1 176 ? -6.798 4.911 -13.802 1.00 87.62 176 ASN A N 1
ATOM 1473 C CA . ASN A 1 176 ? -6.654 6.361 -13.976 1.00 87.62 176 ASN A CA 1
ATOM 1474 C C . ASN A 1 176 ? -7.513 7.217 -13.024 1.00 87.62 176 ASN A C 1
ATOM 1476 O O . ASN A 1 176 ? -7.848 8.356 -13.354 1.00 87.62 176 ASN A O 1
ATOM 1480 N N . PHE A 1 177 ? -7.866 6.696 -11.845 1.00 91.75 177 PHE A N 1
ATOM 1481 C CA . PHE A 1 177 ? -8.537 7.501 -10.829 1.00 91.75 177 PHE A CA 1
ATOM 1482 C C . PHE A 1 177 ? -7.561 8.502 -10.215 1.00 91.75 177 PHE A C 1
ATOM 1484 O O . PHE A 1 177 ? -6.403 8.184 -9.931 1.00 91.75 177 PHE A O 1
ATOM 1491 N N . ASN A 1 178 ? -8.040 9.715 -9.956 1.00 93.56 178 ASN A N 1
ATOM 1492 C CA . ASN A 1 178 ? -7.253 10.713 -9.241 1.00 93.56 178 ASN A CA 1
ATOM 1493 C C . ASN A 1 178 ? -7.277 10.476 -7.717 1.00 93.56 178 ASN A C 1
ATOM 1495 O O . ASN A 1 178 ? -8.087 9.709 -7.192 1.00 93.56 178 ASN A O 1
ATOM 1499 N N . THR A 1 179 ? -6.402 11.166 -6.980 1.00 90.56 179 THR A N 1
ATOM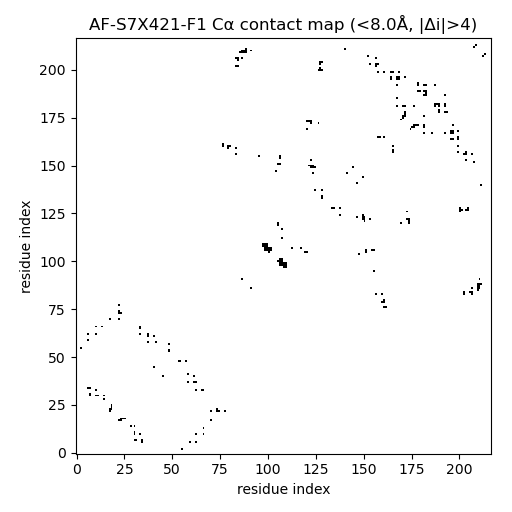 1500 C CA . THR A 1 179 ? -6.271 11.021 -5.521 1.00 90.56 179 THR A CA 1
ATOM 1501 C C . THR A 1 179 ? -7.598 11.230 -4.772 1.00 90.56 179 THR A C 1
ATOM 1503 O O . THR A 1 179 ? -7.865 10.527 -3.799 1.00 90.56 179 THR A O 1
ATOM 1506 N N . GLU A 1 180 ? -8.452 12.162 -5.208 1.00 87.94 180 GLU A N 1
ATOM 1507 C CA . GLU A 1 180 ? -9.745 12.434 -4.563 1.00 87.94 180 GLU A CA 1
ATOM 1508 C C . GLU A 1 180 ? -10.763 11.315 -4.799 1.00 87.94 180 GLU A C 1
ATOM 1510 O O . GLU A 1 180 ? -11.536 10.971 -3.905 1.00 87.94 180 GLU A O 1
ATOM 1515 N N . GLU A 1 181 ? -10.776 10.741 -5.998 1.00 86.81 181 GLU A N 1
ATOM 1516 C CA . GLU A 1 181 ? -11.633 9.605 -6.343 1.00 86.81 181 GLU A CA 1
ATOM 1517 C C . GLU A 1 181 ? -11.214 8.355 -5.573 1.00 86.81 181 GLU A C 1
ATOM 1519 O O . GLU A 1 181 ? -12.057 7.689 -4.974 1.00 86.81 181 GLU A O 1
ATOM 1524 N N . ILE A 1 182 ? -9.911 8.082 -5.495 1.00 80.25 182 ILE A N 1
ATOM 1525 C CA . ILE A 1 182 ? -9.380 6.951 -4.728 1.00 80.25 182 ILE A CA 1
ATOM 1526 C C . ILE A 1 182 ? -9.666 7.128 -3.236 1.00 80.25 182 ILE A C 1
ATOM 1528 O O . ILE A 1 182 ? -10.081 6.174 -2.580 1.00 80.25 182 ILE A O 1
ATOM 1532 N N . ALA A 1 183 ? -9.505 8.343 -2.704 1.00 74.38 183 ALA A N 1
ATOM 1533 C CA . ALA A 1 183 ? -9.844 8.669 -1.321 1.00 74.38 183 ALA A CA 1
ATOM 1534 C C . ALA A 1 183 ? -11.308 8.325 -1.003 1.00 74.38 183 ALA A C 1
ATOM 1536 O O . ALA A 1 183 ? -11.587 7.717 0.029 1.00 74.38 183 ALA A O 1
ATOM 1537 N N . LYS A 1 184 ? -12.235 8.622 -1.925 1.00 73.62 184 LYS A N 1
ATOM 1538 C CA . LYS A 1 184 ? -13.651 8.241 -1.801 1.00 73.62 184 LYS A CA 1
ATOM 1539 C C . LYS A 1 184 ? -13.863 6.729 -1.897 1.00 73.62 184 LYS A C 1
ATOM 1541 O O . LYS A 1 184 ? -14.599 6.184 -1.086 1.00 73.62 184 LYS A O 1
ATOM 1546 N N . ILE A 1 185 ? -13.228 6.053 -2.857 1.00 76.69 185 ILE A N 1
ATOM 1547 C CA . ILE A 1 185 ? -13.371 4.598 -3.065 1.00 76.69 185 ILE A CA 1
ATOM 1548 C C . ILE A 1 185 ? -12.849 3.808 -1.858 1.00 76.69 185 ILE A C 1
ATOM 1550 O O . ILE A 1 185 ? -13.426 2.793 -1.479 1.00 76.69 185 ILE A O 1
ATOM 1554 N N . LYS A 1 186 ? -11.738 4.256 -1.270 1.00 79.31 186 LYS A N 1
ATOM 1555 C CA . LYS A 1 186 ? -11.024 3.550 -0.200 1.00 79.31 186 LYS A CA 1
ATOM 1556 C C . LYS A 1 186 ? -11.355 4.070 1.199 1.00 79.31 186 LYS A C 1
ATOM 1558 O O . LYS A 1 186 ? -10.802 3.545 2.159 1.00 79.31 186 LYS A O 1
ATOM 1563 N N . SER A 1 187 ? -12.222 5.078 1.315 1.00 79.88 187 SER A N 1
ATOM 1564 C CA . SER A 1 187 ? -12.530 5.771 2.575 1.00 79.88 187 SER A CA 1
ATOM 1565 C C . SER A 1 187 ? -11.273 6.268 3.308 1.00 79.88 187 SER A C 1
ATOM 1567 O O . SER A 1 187 ? -11.147 6.124 4.521 1.00 79.88 187 SER A O 1
ATOM 1569 N N . LEU A 1 188 ? -10.333 6.848 2.556 1.00 76.62 188 LEU A N 1
ATOM 1570 C CA . LEU A 1 188 ? -9.071 7.414 3.049 1.00 76.62 188 LEU A CA 1
ATOM 1571 C C . LEU A 1 188 ? -9.052 8.933 2.859 1.00 76.62 188 LEU A C 1
ATOM 1573 O O . LEU A 1 188 ? -9.823 9.494 2.082 1.00 76.62 188 LEU A O 1
ATOM 1577 N N . THR A 1 189 ? -8.122 9.625 3.513 1.00 72.88 189 THR A N 1
ATOM 1578 C CA . THR A 1 189 ? -7.817 11.019 3.169 1.00 72.88 189 THR A CA 1
ATOM 1579 C C . THR A 1 189 ? -6.957 11.092 1.907 1.00 72.88 189 THR A C 1
ATOM 1581 O O . THR A 1 189 ? -6.134 10.217 1.635 1.00 72.88 189 THR A O 1
ATOM 1584 N N . THR A 1 190 ? -7.065 12.189 1.153 1.00 74.06 190 THR A N 1
ATOM 1585 C CA . THR A 1 190 ? -6.218 12.426 -0.033 1.00 74.06 190 THR A CA 1
ATOM 1586 C C . THR A 1 190 ? -4.727 12.361 0.297 1.00 74.06 190 THR A C 1
ATOM 1588 O O . THR A 1 190 ? -3.941 11.784 -0.446 1.00 74.06 190 THR A O 1
ATOM 1591 N N . LYS A 1 191 ? -4.340 12.857 1.477 1.00 75.56 191 LYS A N 1
ATOM 1592 C CA . LYS A 1 191 ? -2.962 12.802 1.971 1.00 75.56 191 LYS A CA 1
ATOM 1593 C C . LYS A 1 191 ? -2.463 11.369 2.193 1.00 75.56 191 LYS A C 1
ATOM 1595 O O . LYS A 1 191 ? -1.282 11.099 1.975 1.00 75.56 191 LYS A O 1
ATOM 1600 N N . GLU A 1 192 ? -3.319 10.468 2.668 1.00 74.69 192 GLU A N 1
ATOM 1601 C CA . GLU A 1 192 ? -2.969 9.053 2.846 1.00 74.69 192 GLU A CA 1
ATOM 1602 C C . GLU A 1 192 ? -2.816 8.353 1.502 1.00 74.69 192 GLU A C 1
ATOM 1604 O O . GLU A 1 192 ? -1.836 7.636 1.309 1.00 74.69 192 GLU A O 1
ATOM 1609 N N . VAL A 1 193 ? -3.715 8.635 0.557 1.00 78.25 193 VAL A N 1
ATOM 1610 C CA . VAL A 1 193 ? -3.629 8.122 -0.815 1.00 78.25 193 VAL A CA 1
ATOM 1611 C C . VAL A 1 193 ? -2.330 8.576 -1.486 1.00 78.25 193 VAL A C 1
ATOM 1613 O O . VAL A 1 193 ? -1.567 7.738 -1.965 1.00 78.25 193 VAL A O 1
ATOM 1616 N N . ASP A 1 194 ? -2.008 9.873 -1.443 1.00 82.38 194 ASP A N 1
ATOM 1617 C CA . ASP A 1 194 ? -0.759 10.406 -2.007 1.00 82.38 194 ASP A CA 1
ATOM 1618 C C . ASP A 1 194 ? 0.476 9.749 -1.377 1.00 82.38 194 ASP A C 1
ATOM 1620 O O . ASP A 1 194 ? 1.445 9.410 -2.064 1.00 82.38 194 ASP A O 1
ATOM 1624 N N . LYS A 1 195 ? 0.444 9.532 -0.056 1.00 82.38 195 LYS A N 1
ATOM 1625 C CA . LYS A 1 195 ? 1.524 8.854 0.664 1.00 82.38 195 LYS A CA 1
ATOM 1626 C C . LYS A 1 195 ? 1.674 7.401 0.209 1.00 82.38 195 LYS A C 1
ATOM 1628 O O . LYS A 1 195 ? 2.802 6.964 -0.008 1.00 82.38 195 LYS A O 1
ATOM 1633 N N . GLN A 1 196 ? 0.578 6.661 0.053 1.00 82.00 196 GLN A N 1
ATOM 1634 C CA . GLN A 1 196 ? 0.609 5.269 -0.401 1.00 82.00 196 GLN A CA 1
ATOM 1635 C C . GLN A 1 196 ? 1.098 5.150 -1.848 1.00 82.00 196 GLN A C 1
ATOM 1637 O O . GLN A 1 196 ? 1.958 4.312 -2.121 1.00 82.00 196 GLN A O 1
ATOM 1642 N N . ILE A 1 197 ? 0.649 6.027 -2.752 1.00 87.44 197 ILE A N 1
ATOM 1643 C CA . ILE A 1 197 ? 1.142 6.075 -4.139 1.00 87.44 197 ILE A CA 1
ATOM 1644 C C . ILE A 1 197 ? 2.646 6.355 -4.149 1.00 87.44 197 ILE A C 1
ATOM 1646 O O . ILE A 1 197 ? 3.409 5.624 -4.781 1.00 87.44 197 ILE A O 1
ATOM 1650 N N . LYS A 1 198 ? 3.096 7.379 -3.413 1.00 87.06 198 LYS A N 1
ATOM 1651 C CA . LYS A 1 198 ? 4.516 7.746 -3.341 1.00 87.06 198 LYS A CA 1
ATOM 1652 C C . LYS A 1 198 ? 5.377 6.617 -2.778 1.00 87.06 198 LYS A C 1
ATOM 1654 O O . LYS A 1 198 ? 6.428 6.312 -3.335 1.00 87.06 198 LYS A O 1
ATOM 1659 N N . ASN A 1 199 ? 4.938 5.989 -1.691 1.00 84.31 199 ASN A N 1
ATOM 1660 C CA . ASN A 1 199 ? 5.662 4.877 -1.087 1.00 84.31 199 ASN A CA 1
ATOM 1661 C C . ASN A 1 199 ? 5.741 3.681 -2.044 1.00 84.31 199 ASN A C 1
ATOM 1663 O O . ASN A 1 199 ? 6.818 3.119 -2.210 1.00 84.31 199 ASN A O 1
ATOM 1667 N N . THR A 1 200 ? 4.641 3.342 -2.721 1.00 87.38 200 THR A N 1
ATOM 1668 C CA . THR A 1 200 ? 4.611 2.254 -3.712 1.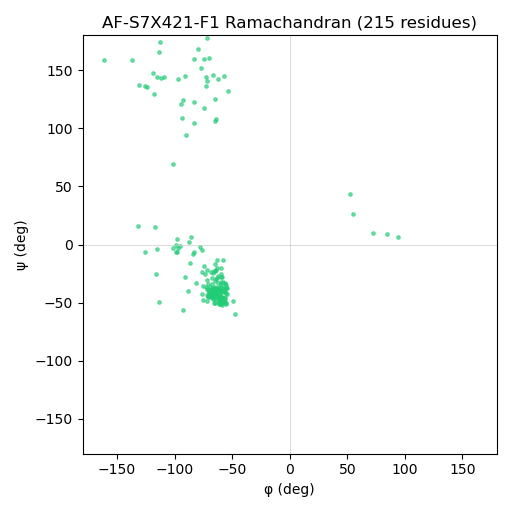00 87.38 200 THR A CA 1
ATOM 1669 C C . THR A 1 200 ? 5.576 2.528 -4.865 1.00 87.38 200 THR A C 1
ATOM 1671 O O . THR A 1 200 ? 6.393 1.669 -5.191 1.00 87.38 200 THR A O 1
ATOM 1674 N N . ARG A 1 201 ? 5.565 3.750 -5.421 1.00 90.25 201 ARG A N 1
ATOM 1675 C CA . ARG A 1 201 ? 6.523 4.164 -6.461 1.00 90.25 201 ARG A CA 1
ATOM 1676 C C . ARG A 1 201 ? 7.963 4.003 -6.005 1.00 90.25 201 ARG A C 1
ATOM 1678 O O . ARG A 1 201 ? 8.749 3.389 -6.710 1.00 90.25 201 ARG A O 1
ATOM 1685 N N . ASN A 1 202 ? 8.299 4.510 -4.821 1.00 87.19 202 ASN A N 1
ATOM 1686 C CA . ASN A 1 202 ? 9.664 4.435 -4.307 1.00 87.19 202 ASN A CA 1
ATOM 1687 C C . ASN A 1 202 ? 10.162 2.990 -4.184 1.00 87.19 202 ASN A C 1
ATOM 1689 O O . ASN A 1 202 ? 11.314 2.729 -4.512 1.00 87.19 202 ASN A O 1
ATOM 1693 N N . ARG A 1 203 ? 9.301 2.057 -3.765 1.00 85.50 203 ARG A N 1
ATOM 1694 C CA . ARG A 1 203 ? 9.651 0.634 -3.645 1.00 85.50 203 ARG A CA 1
ATOM 1695 C C . ARG A 1 203 ? 9.935 -0.005 -4.990 1.00 85.50 203 ARG A C 1
ATOM 1697 O O . ARG A 1 203 ? 10.988 -0.602 -5.173 1.00 85.50 203 ARG A O 1
ATOM 1704 N N . ILE A 1 204 ? 9.026 0.182 -5.945 1.00 89.56 204 ILE A N 1
ATOM 1705 C CA . ILE A 1 204 ? 9.207 -0.331 -7.307 1.00 89.56 204 ILE A CA 1
ATOM 1706 C C . ILE A 1 204 ? 10.450 0.298 -7.947 1.00 89.56 204 ILE A C 1
ATOM 1708 O O . ILE A 1 204 ? 11.238 -0.377 -8.600 1.00 89.56 204 ILE A O 1
ATOM 1712 N N . ARG A 1 205 ? 10.678 1.592 -7.718 1.00 89.31 205 ARG A N 1
ATOM 1713 C CA . ARG A 1 205 ? 11.871 2.284 -8.205 1.00 89.31 205 ARG A CA 1
ATOM 1714 C C . ARG A 1 205 ? 13.144 1.665 -7.632 1.00 89.31 205 ARG A C 1
ATOM 1716 O O . ARG A 1 205 ? 14.057 1.330 -8.382 1.00 89.31 205 ARG A O 1
ATOM 1723 N N . ASN A 1 206 ? 13.203 1.505 -6.312 1.00 87.88 206 ASN A N 1
ATOM 1724 C CA . ASN A 1 206 ? 14.363 0.944 -5.630 1.00 87.88 206 ASN A CA 1
ATOM 1725 C C . ASN A 1 206 ? 14.623 -0.503 -6.060 1.00 87.88 206 ASN A C 1
ATOM 1727 O O . ASN A 1 206 ? 15.779 -0.859 -6.265 1.00 87.88 206 ASN A O 1
ATOM 1731 N N . SER A 1 207 ? 13.584 -1.316 -6.273 1.00 89.38 207 SER A N 1
ATOM 1732 C CA . SER A 1 207 ? 13.756 -2.695 -6.738 1.00 89.38 207 SER A CA 1
ATOM 1733 C C . SER A 1 207 ? 14.373 -2.757 -8.138 1.00 89.38 207 SER A C 1
ATOM 1735 O O . SER A 1 207 ? 15.293 -3.544 -8.355 1.00 89.38 207 SER A O 1
ATOM 1737 N N . PHE A 1 208 ? 13.961 -1.881 -9.065 1.00 90.00 208 PHE A N 1
ATOM 1738 C CA . PHE A 1 208 ? 14.601 -1.776 -10.381 1.00 90.00 208 PHE A CA 1
ATOM 1739 C C . PHE A 1 208 ? 16.069 -1.359 -10.265 1.00 90.00 208 PHE A C 1
ATOM 1741 O O . PHE A 1 208 ? 16.939 -1.980 -10.880 1.00 90.00 208 PHE A O 1
ATOM 1748 N N . LEU A 1 209 ? 16.355 -0.336 -9.452 1.00 87.12 209 LEU A N 1
ATOM 1749 C CA . LEU A 1 209 ? 17.721 0.142 -9.231 1.00 87.12 209 LEU A CA 1
ATOM 1750 C C . LEU A 1 209 ? 18.610 -0.966 -8.647 1.00 87.12 209 LEU A C 1
ATOM 1752 O O . LEU A 1 209 ? 19.701 -1.211 -9.156 1.00 87.12 209 LEU A O 1
ATOM 1756 N N . ASN A 1 210 ? 18.118 -1.677 -7.633 1.00 85.94 210 ASN A N 1
ATOM 1757 C CA . ASN A 1 210 ? 18.852 -2.725 -6.927 1.00 85.94 210 ASN A CA 1
ATOM 1758 C C . ASN A 1 210 ? 19.002 -4.020 -7.728 1.00 85.94 210 ASN A C 1
ATOM 1760 O O . ASN A 1 210 ? 19.933 -4.786 -7.475 1.00 85.94 210 ASN A O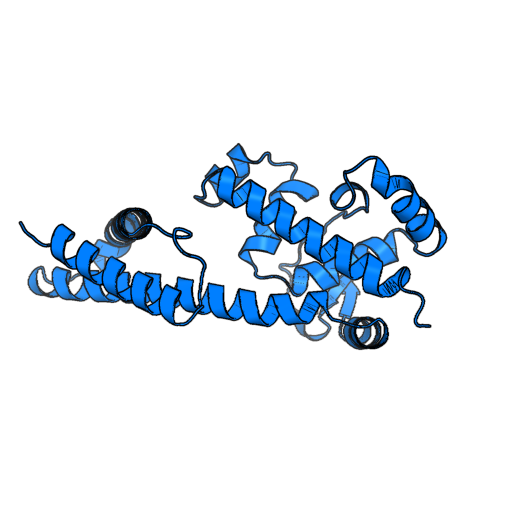 1
ATOM 1764 N N . ARG A 1 211 ? 18.094 -4.291 -8.668 1.00 87.56 211 ARG A N 1
ATOM 1765 C CA . ARG A 1 211 ? 18.143 -5.506 -9.483 1.00 87.56 211 ARG A CA 1
ATOM 1766 C C . ARG A 1 211 ? 18.977 -5.333 -10.749 1.00 87.56 211 ARG A C 1
ATOM 1768 O O . ARG A 1 211 ? 19.699 -6.260 -11.113 1.00 87.56 211 ARG A O 1
ATOM 1775 N N . TYR A 1 212 ? 18.884 -4.180 -11.408 1.00 86.62 212 TYR A N 1
ATOM 1776 C CA . TYR A 1 212 ? 19.441 -3.993 -12.753 1.00 86.62 212 TYR A CA 1
ATOM 1777 C C . TYR A 1 212 ? 20.559 -2.951 -12.823 1.00 86.62 212 TYR A C 1
ATOM 1779 O O . TYR A 1 212 ? 21.418 -3.044 -13.690 1.00 86.62 212 TYR A O 1
ATOM 1787 N N . LEU A 1 213 ? 20.601 -1.985 -11.900 1.00 82.19 213 LEU A N 1
ATOM 1788 C CA . LEU A 1 213 ? 21.484 -0.818 -12.024 1.00 82.19 213 LEU A CA 1
ATOM 1789 C C . LEU A 1 213 ? 22.575 -0.734 -10.945 1.00 82.19 213 LEU A C 1
ATOM 1791 O O . LEU A 1 213 ? 23.455 0.125 -11.026 1.00 82.19 213 LEU A O 1
ATOM 1795 N N . THR A 1 214 ? 22.583 -1.638 -9.967 1.00 70.62 214 THR A N 1
ATOM 1796 C CA . THR A 1 214 ? 23.686 -1.812 -9.016 1.00 70.62 214 THR A CA 1
ATOM 1797 C C . THR A 1 214 ? 24.787 -2.683 -9.623 1.00 70.62 214 THR A C 1
ATOM 1799 O O . THR A 1 214 ? 24.717 -3.911 -9.664 1.00 70.62 214 THR A O 1
ATOM 1802 N N . THR A 1 215 ? 25.886 -2.052 -10.036 1.00 51.84 215 THR A N 1
ATOM 1803 C CA . THR A 1 215 ? 27.172 -2.743 -10.185 1.00 51.84 215 THR A CA 1
ATOM 1804 C C . THR A 1 215 ? 27.634 -3.202 -8.804 1.00 51.84 215 THR A C 1
ATOM 1806 O O . THR A 1 215 ? 28.069 -2.380 -7.997 1.00 51.84 215 THR A O 1
ATOM 1809 N N . LYS A 1 216 ? 27.551 -4.505 -8.507 1.00 43.78 216 LYS A N 1
ATOM 1810 C CA . LYS A 1 216 ? 28.343 -5.073 -7.409 1.00 43.78 216 LYS A CA 1
ATOM 1811 C C . LYS A 1 216 ? 29.817 -4.917 -7.788 1.00 43.78 216 LYS A C 1
ATOM 1813 O O . LYS A 1 216 ? 30.277 -5.572 -8.721 1.00 43.78 216 LYS A O 1
ATOM 1818 N N . THR A 1 217 ? 30.497 -3.996 -7.111 1.00 34.03 217 THR A N 1
ATOM 1819 C CA . THR A 1 217 ? 31.966 -3.961 -7.031 1.00 34.03 217 THR A CA 1
ATOM 1820 C C . THR A 1 217 ? 32.471 -5.202 -6.312 1.00 34.03 217 THR A C 1
ATOM 1822 O O . THR A 1 217 ? 31.782 -5.627 -5.354 1.00 34.03 217 THR A O 1
#

Mean predicted aligned error: 12.55 Å

Nearest PDB structures (foldseek):
  1or7-assembly3_B  TM=4.229E-01  e=1.069E-01  Escherichia coli
  6in7-assembly1_B  TM=3.967E-01  e=7.649E-02  Pseudomonas aeruginosa PAO1
  4nqw-assembly1_A  TM=7.792E-01  e=1.114E+00  Mycobacterium tuberculosis
  7lq4-assembly1_A  TM=4.366E-01  e=1.809E-01  Rubrobacter radiotolerans
  6dvb-assembly1_F  TM=3.576E-01  e=1.424E-01  Mycobacterium tuberculosis H37Rv

Solvent-accessible surface area (backbone atoms only — not comparable to full-atom values): 12595 Å² total; per-residue (Å²): 139,69,61,66,67,50,52,45,51,50,46,44,52,53,52,54,52,39,38,73,74,62,53,45,66,88,80,75,72,55,54,62,59,58,51,54,50,48,52,51,52,44,72,80,45,49,83,76,52,86,42,81,81,50,43,65,59,49,51,51,52,53,50,51,47,58,52,48,55,52,49,52,50,36,46,48,47,59,57,48,52,59,51,57,68,67,46,46,41,69,56,52,55,60,51,52,73,54,44,43,65,50,101,87,72,48,78,36,45,63,89,45,77,84,58,87,83,72,81,89,72,86,60,58,69,70,80,48,59,80,55,85,90,42,51,72,56,50,62,50,46,62,71,76,39,54,72,65,55,52,31,47,52,50,50,57,50,41,72,64,44,58,67,70,50,40,51,54,41,42,40,41,65,72,66,63,41,50,52,68,55,46,11,64,76,68,75,46,52,48,69,56,43,51,48,42,45,52,53,51,25,52,49,52,46,43,42,50,43,47,51,75,66,58,78,84,125

Organism: NCBI:txid641526

Foldseek 3Di:
DCLVVVLLVVLVVLVVVLVVVVLDPPPPDHSVVLVVVLVVVCVVCVVVPPDPVCVSVVSVVVSVVVSVVSSVLSVLQVVLLVVLLPDAQVNLVVLLVQWDADPVLDIDGPVCPPPPPDDDAQDDVCLQDPDPVCVVVNVQCVVVDDSSRLNSLLNSQLVSHPPVLSVLSCCCHRVVDQLVRSCVVVVHDSVVSVVSSNSSSVSSVSNSCNNPVDDPD

Secondary structure (DSSP, 8-state):
--HHHHHHHHHHHHHHHHHHTTSS-TTSS-HHHHHHHHHHHHHHHGGG--SHHHHHHHHHHHHHHHHHHHHHHHHHHHHHHHHHHT--HHHHHHHHTTEEE-TTS-EEEGGGTT---PPP----GGGT--SGGGHHHHHHHHHH--HHHHHHHHHHHHHTS-HHHHHHHHHHHTS---HHHHHHHHT--HHHHHHHHHHHHHHHHHHHIIIII----